Protein 2ICI (pdb70)

Organism: Streptococcus pyogenes serotype M12 (strain MGAS9429) (NCBI:txid370551)

Foldseek 3Di:
DVVQVLLVLVCVLQDDDWQKDFFFAFDDAADFFWTWDPFGQDDPGAAIEIEGPGSVVSNVRHPATWIFTWDWDADDPHDPRYIYTAARIDGRPPWFADKDAAAEWEDEQRHTDDDDPPDPLRQIDRTQKGFPRSSVSSVSNVCCAAQVAQHDHDDCPQAQPDPSRGQFQWWWKWKQFLVRDIDIDINPSQPSDNVVSNVCNVNDIGGRVGIHMYIYTYGDDD

Radius of gyration: 17.73 Å; Cα contacts (8 Å, |Δi|>4): 480; chains: 1; bounding box: 34×47×43 Å

Structure (mmCIF, N/CA/C/O backbone):
data_2ICI
#
_entry.id   2ICI
#
_cell.length_a   30.864
_cell.length_b   80.441
_cell.length_c   43.054
_cell.angle_alpha   90.000
_cell.angle_beta   99.510
_cell.angle_gamma   90.000
#
_symmetry.space_group_name_H-M   'P 1 21 1'
#
loop_
_entity.id
_entity.type
_entity.pdbx_description
1 polymer 'Exotoxin I'
2 non-polymer 'MAGNESIUM ION'
3 water water
#
loop_
_atom_site.group_PDB
_atom_site.id
_atom_site.type_symbol
_atom_site.label_atom_id
_atom_site.label_alt_id
_atom_site.label_comp_id
_atom_site.label_asym_id
_atom_site.label_entity_id
_atom_site.label_seq_id
_atom_site.pdbx_PDB_ins_code
_atom_site.Cartn_x
_atom_site.Cartn_y
_atom_site.Cartn_z
_atom_site.occupancy
_atom_site.B_iso_or_equiv
_atom_site.auth_seq_id
_atom_site.auth_comp_id
_atom_site.auth_asym_id
_atom_site.auth_atom_id
_atom_site.pdbx_PDB_model_num
ATOM 1 N N . TYR A 1 1 ? 9.685 29.525 12.340 1.00 22.30 1 TYR A N 1
ATOM 2 C CA . TYR A 1 1 ? 9.775 30.222 13.667 1.00 22.57 1 TYR A CA 1
ATOM 3 C C . TYR A 1 1 ? 9.920 29.284 14.863 1.00 22.81 1 TYR A C 1
ATOM 4 O O . TYR A 1 1 ? 10.549 29.661 15.853 1.00 22.45 1 TYR A O 1
ATOM 13 N N . GLU A 1 2 ? 9.330 28.091 14.797 1.00 23.09 2 GLU A N 1
ATOM 14 C CA . GLU A 1 2 ? 9.458 27.151 15.917 1.00 24.24 2 GLU A CA 1
ATOM 15 C C . GLU A 1 2 ? 10.876 26.621 16.048 1.00 24.79 2 GLU A C 1
ATOM 16 O O . GLU A 1 2 ? 11.356 26.362 17.154 1.00 24.72 2 GLU A O 1
ATOM 30 N N . SER A 1 4 ? 13.738 28.210 15.142 1.00 26.48 4 SER A N 1
ATOM 31 C CA . SER A 1 4 ? 14.733 29.240 15.449 1.00 26.87 4 SER A CA 1
ATOM 32 C C . SER A 1 4 ? 14.305 30.255 16.515 1.00 26.82 4 SER A C 1
ATOM 33 O O . SER A 1 4 ? 15.101 31.106 16.920 1.00 27.04 4 SER A O 1
ATOM 36 N N . SER A 1 5 ? 13.053 30.169 16.958 1.00 26.33 5 SER A N 1
ATOM 37 C CA . SER A 1 5 ? 12.528 31.042 18.019 1.00 25.92 5 SER A CA 1
ATOM 38 C C . SER A 1 5 ? 11.489 30.303 18.864 1.00 25.02 5 SER A C 1
ATOM 39 O O . SER A 1 5 ? 10.368 30.787 19.065 1.00 24.80 5 SER A O 1
ATOM 42 N N . VAL A 1 6 ? 11.876 29.131 19.360 1.00 23.78 6 VAL A N 1
ATOM 43 C CA . VAL A 1 6 ? 10.954 28.218 20.023 1.00 22.91 6 VAL A CA 1
ATOM 44 C C . VAL A 1 6 ? 10.422 28.796 21.332 1.00 21.97 6 VAL A C 1
ATOM 45 O O . VAL A 1 6 ? 9.292 28.500 21.722 1.00 21.55 6 VAL A O 1
ATOM 49 N N . GLY A 1 7 ? 11.228 29.643 21.974 1.00 20.93 7 GLY A N 1
ATOM 50 C CA . GLY A 1 7 ? 10.859 30.227 23.265 1.00 19.42 7 GLY A CA 1
ATOM 51 C C . GLY A 1 7 ? 9.594 31.060 23.193 1.00 19.08 7 GLY A C 1
ATOM 52 O O . GLY A 1 7 ? 8.725 30.986 24.066 1.00 18.59 7 GLY A O 1
ATOM 53 N N . VAL A 1 8 ? 9.489 31.881 22.151 1.00 18.46 8 VAL A N 1
ATOM 54 C CA . VAL A 1 8 ? 8.280 32.660 21.923 1.00 18.39 8 VAL A CA 1
ATOM 55 C C . VAL A 1 8 ? 7.045 31.763 21.795 1.00 18.10 8 VAL A C 1
ATOM 56 O O . VAL A 1 8 ? 6.012 32.018 22.425 1.00 18.57 8 VAL A O 1
ATOM 60 N N . ILE A 1 9 ? 7.160 30.701 21.000 1.00 17.92 9 ILE A N 1
ATOM 61 C CA . ILE A 1 9 ? 6.041 29.794 20.756 1.00 18.06 9 ILE A CA 1
ATOM 62 C C . ILE A 1 9 ? 5.678 28.995 22.010 1.00 17.44 9 ILE A C 1
ATOM 63 O O . ILE A 1 9 ? 4.501 28.811 22.300 1.00 17.25 9 ILE A O 1
ATOM 68 N N . ASN A 1 10 ? 6.696 28.543 22.742 1.00 17.15 10 ASN A N 1
ATOM 69 C CA . ASN A 1 10 ? 6.487 27.825 23.999 1.00 17.15 10 ASN A CA 1
ATOM 70 C C . ASN A 1 10 ? 5.847 28.701 25.070 1.00 16.50 10 ASN A C 1
ATOM 71 O O . ASN A 1 10 ? 4.931 28.252 25.765 1.00 16.12 10 ASN A O 1
ATOM 76 N N . LEU A 1 11 ? 6.317 29.940 25.186 1.00 15.84 11 LEU A N 1
ATOM 77 C CA . LEU A 1 11 ? 5.727 30.868 26.154 1.00 15.18 11 LEU A CA 1
ATOM 78 C C . LEU A 1 11 ? 4.276 31.180 25.770 1.00 15.66 11 LEU A C 1
ATOM 79 O O . LEU A 1 11 ? 3.373 31.153 26.618 1.00 15.53 11 LEU A O 1
ATOM 84 N N . ARG A 1 12 ? 4.060 31.473 24.486 1.00 15.45 12 ARG A N 1
ATOM 85 C CA . ARG A 1 12 ? 2.710 31.662 23.959 1.00 16.21 12 ARG A CA 1
ATOM 86 C C . ARG A 1 12 ? 1.786 30.492 24.301 1.00 16.51 12 ARG A C 1
ATOM 87 O O . ARG A 1 12 ? 0.663 30.674 24.789 1.00 16.38 12 ARG A O 1
ATOM 95 N N . ASN A 1 13 ? 2.266 29.280 24.063 1.00 16.78 13 ASN A N 1
ATOM 96 C CA . ASN A 1 13 ? 1.441 28.112 24.303 1.00 17.59 13 ASN A CA 1
ATOM 97 C C . ASN A 1 13 ? 1.208 27.819 25.787 1.00 17.77 13 ASN A C 1
ATOM 98 O O . ASN A 1 13 ? 0.208 27.220 26.134 1.00 18.34 13 ASN A O 1
ATOM 111 N N . TYR A 1 15 ? 0.478 29.910 28.194 1.00 17.01 15 TYR A N 1
ATOM 112 C CA . TYR A 1 15 ? -0.535 30.719 28.866 1.00 16.57 15 TYR A CA 1
ATOM 113 C C . TYR A 1 15 ? -1.755 31.073 28.025 1.00 17.04 15 TYR A C 1
ATOM 114 O O . TYR A 1 15 ? -2.715 31.634 28.553 1.00 17.12 15 TYR A O 1
ATOM 123 N N . SER A 1 16 ? -1.736 30.735 26.738 1.00 17.64 16 SER A N 1
ATOM 124 C CA . SER A 1 16 ? -2.837 31.148 25.856 1.00 18.62 16 SER A CA 1
ATOM 125 C C . SER A 1 16 ? -4.127 30.351 26.005 1.00 19.86 16 SER A C 1
ATOM 126 O O . SER A 1 16 ? -5.210 30.858 25.717 1.00 20.17 16 SER A O 1
ATOM 129 N N . THR A 1 17 ? -4.018 29.097 26.428 1.00 20.59 17 THR A N 1
ATOM 130 C CA . THR A 1 17 ? -5.202 28.287 26.691 1.00 21.71 17 THR A CA 1
ATOM 131 C C . THR A 1 17 ? -5.271 28.006 28.186 1.00 22.04 17 THR A C 1
ATOM 132 O O . THR A 1 17 ? -4.237 27.979 28.868 1.00 22.98 17 THR A O 1
ATOM 136 N N . TYR A 1 18 ? -6.473 27.780 28.693 1.00 21.45 18 TYR A N 1
ATOM 137 C CA . TYR A 1 18 ? -6.622 27.577 30.131 1.00 20.72 18 TYR A CA 1
ATOM 138 C C . TYR A 1 18 ? -6.933 26.113 30.458 1.00 20.92 18 TYR A C 1
ATOM 139 O O . TYR A 1 18 ? -8.088 25.683 30.404 1.00 21.42 18 TYR A O 1
ATOM 148 N N . ASP A 1 19 ? -5.896 25.352 30.790 1.00 21.37 19 ASP A N 1
ATOM 149 C CA . ASP A 1 19 ? -6.071 23.934 31.145 1.00 21.80 19 ASP A CA 1
ATOM 150 C C . ASP A 1 19 ? -5.035 23.519 32.193 1.00 20.90 19 ASP A C 1
ATOM 151 O O . ASP A 1 19 ? -4.195 22.639 31.957 1.00 21.02 19 ASP A O 1
ATOM 156 N N . PRO A 1 20 ? -5.096 24.159 33.371 1.00 19.69 20 PRO A N 1
ATOM 157 C CA . PRO A 1 20 ? -4.137 23.816 34.406 1.00 19.00 20 PRO A CA 1
ATOM 158 C C . PRO A 1 20 ? -4.389 22.412 34.931 1.00 17.85 20 PRO A C 1
ATOM 159 O O . PRO A 1 20 ? -5.516 21.919 34.875 1.00 17.22 20 PRO A O 1
ATOM 163 N N . THR A 1 21 ? -3.340 21.781 35.452 1.00 16.84 21 THR A N 1
ATOM 164 C CA . THR A 1 21 ? -3.495 20.520 36.139 1.00 16.55 21 THR A CA 1
ATOM 165 C C . THR A 1 21 ? -3.873 20.809 37.581 1.00 17.06 21 THR A C 1
ATOM 166 O O . THR A 1 21 ? -3.135 21.488 38.304 1.00 16.27 21 THR A O 1
ATOM 170 N N . GLU A 1 22 ? -5.043 20.318 37.970 1.00 17.75 22 GLU A N 1
ATOM 171 C CA . GLU A 1 22 ? -5.610 20.595 39.281 1.00 19.59 22 GLU A CA 1
ATOM 172 C C . GLU A 1 22 ? -6.039 19.321 39.980 1.00 20.09 22 GLU A C 1
ATOM 173 O O . GLU A 1 22 ? -6.681 18.458 39.365 1.00 21.08 22 GLU A O 1
ATOM 179 N N . VAL A 1 23 ? -5.692 19.210 41.262 1.00 19.79 23 VAL A N 1
ATOM 180 C CA . VAL A 1 23 ? -6.203 18.128 42.109 1.00 19.87 23 VAL A CA 1
ATOM 181 C C . VAL A 1 23 ? -6.714 18.743 43.421 1.00 18.17 23 VAL A C 1
ATOM 182 O O . VAL A 1 23 ? -6.161 19.726 43.895 1.00 16.32 23 VAL A O 1
ATOM 186 N N . LYS A 1 24 ? -7.763 18.170 43.999 1.00 17.09 24 LYS A N 1
ATOM 187 C CA . LYS A 1 24 ? -8.333 18.690 45.238 1.00 17.22 24 LYS A CA 1
ATOM 188 C C . LYS A 1 24 ? -8.244 17.676 46.377 1.00 16.54 24 LYS A C 1
ATOM 189 O O . LYS A 1 24 ? -8.795 16.579 46.272 1.00 16.91 24 LYS A O 1
ATOM 195 N N . GLY A 1 25 ? -7.551 18.051 47.455 1.00 14.62 25 GLY A N 1
ATOM 196 C CA . GLY A 1 25 ? -7.523 17.261 48.681 1.00 14.85 25 GLY A CA 1
ATOM 197 C C . GLY A 1 25 ? -6.835 15.906 48.606 1.00 14.53 25 GLY A C 1
ATOM 198 O O . GLY A 1 25 ? -7.302 14.946 49.219 1.00 15.31 25 GLY A O 1
ATOM 199 N N . LYS A 1 26 ? -5.711 15.832 47.893 1.00 13.51 26 LYS A N 1
ATOM 200 C CA . LYS A 1 26 ? -5.016 14.571 47.670 1.00 13.59 26 LYS A CA 1
ATOM 201 C C . LYS A 1 26 ? -3.761 14.469 48.527 1.00 12.59 26 LYS A C 1
ATOM 202 O O . LYS A 1 26 ? -3.183 15.488 48.912 1.00 11.91 26 LYS A O 1
ATOM 208 N N . ILE A 1 27 ? -3.356 13.237 48.832 1.00 11.73 27 ILE A N 1
ATOM 209 C CA . ILE A 1 27 ? -2.115 12.988 49.588 1.00 11.73 27 ILE A CA 1
ATOM 210 C C . ILE A 1 27 ? -1.105 12.299 48.678 1.00 11.87 27 ILE A C 1
ATOM 211 O O . ILE A 1 27 ? -1.464 11.415 47.892 1.00 12.08 27 ILE A O 1
ATOM 216 N N . ASN A 1 28 ? 0.160 12.703 48.776 1.00 11.88 28 ASN A N 1
ATOM 217 C CA . ASN A 1 28 ? 1.196 12.072 47.968 1.00 12.59 28 ASN A CA 1
ATOM 218 C C . ASN A 1 28 ? 1.377 10.600 48.334 1.00 13.29 28 ASN A C 1
ATOM 219 O O . ASN A 1 28 ? 1.109 10.188 49.460 1.00 12.99 28 ASN A O 1
ATOM 224 N N . GLU A 1 29 ? 1.834 9.840 47.349 1.00 14.38 29 GLU A N 1
ATOM 225 C CA . GLU A 1 29 ? 2.014 8.399 47.469 1.00 15.74 29 GLU A CA 1
ATOM 226 C C . GLU A 1 29 ? 3.424 8.111 47.946 1.00 16.15 29 GLU A C 1
ATOM 227 O O . GLU A 1 29 ? 4.396 8.536 47.299 1.00 16.36 29 GLU A O 1
ATOM 233 N N . GLY A 1 30 ? 3.533 7.410 49.077 1.00 15.93 30 GLY A N 1
ATOM 234 C CA . GLY A 1 30 ? 4.821 6.974 49.609 1.00 16.37 30 GLY A CA 1
ATOM 235 C C . GLY A 1 30 ? 5.642 8.140 50.127 1.00 16.45 30 GLY A C 1
ATOM 236 O O . GLY A 1 30 ? 5.149 9.253 50.264 1.00 16.17 30 GLY A O 1
ATOM 237 N N . PRO A 1 31 ? 6.924 7.891 50.423 1.00 16.70 31 PRO A N 1
ATOM 238 C CA . PRO A 1 31 ? 7.714 8.991 50.959 1.00 16.54 31 PRO A CA 1
ATOM 239 C C . PRO A 1 31 ? 8.095 10.023 49.882 1.00 16.36 31 PRO A C 1
ATOM 240 O O . PRO A 1 31 ? 8.057 9.735 48.682 1.00 15.61 31 PRO A O 1
ATOM 244 N N . PRO A 1 32 ? 8.465 11.238 50.307 1.00 16.28 32 PRO A N 1
ATOM 245 C CA . PRO A 1 32 ? 8.982 12.161 49.304 1.00 16.23 32 PRO A CA 1
ATOM 246 C C . PRO A 1 32 ? 10.318 11.679 48.734 1.00 16.01 32 PRO A C 1
ATOM 247 O O . PRO A 1 32 ? 11.049 10.930 49.415 1.00 15.73 32 PRO A O 1
ATOM 251 N N . PHE A 1 33 ? 10.604 12.077 47.496 1.00 15.65 33 PHE A N 1
ATOM 252 C CA . PHE A 1 33 ? 11.863 11.768 46.812 1.00 16.07 33 PHE A CA 1
ATOM 253 C C . PHE A 1 33 ? 12.666 13.062 46.781 1.00 15.92 33 PHE A C 1
ATOM 254 O O . PHE A 1 33 ? 12.532 13.851 45.840 1.00 15.31 33 PHE A O 1
ATOM 262 N N . SER A 1 34 ? 13.494 13.285 47.805 1.00 15.06 34 SER A N 1
ATOM 263 C CA . SER A 1 34 ? 14.212 14.559 47.968 1.00 15.43 34 SER A CA 1
ATOM 264 C C . SER A 1 34 ? 13.231 15.747 47.973 1.00 14.82 34 SER A C 1
ATOM 265 O O . SER A 1 34 ? 12.432 15.864 48.887 1.00 15.00 34 SER A O 1
ATOM 268 N N . GLY A 1 35 ? 13.273 16.586 46.944 1.00 14.84 35 GLY A N 1
ATOM 269 C CA . GLY A 1 35 ? 12.387 17.746 46.858 1.00 14.62 35 GLY A CA 1
ATOM 270 C C . GLY A 1 35 ? 11.074 17.478 46.146 1.00 14.87 35 GLY A C 1
ATOM 271 O O . GLY A 1 35 ? 10.283 18.396 45.933 1.00 15.13 35 GLY A O 1
ATOM 272 N N . SER A 1 36 ? 10.826 16.223 45.787 1.00 14.07 36 SER A N 1
ATOM 273 C CA . SER A 1 36 ? 9.666 15.897 44.946 1.00 14.10 36 SER A CA 1
ATOM 274 C C . SER A 1 36 ? 8.635 14.989 45.624 1.00 13.76 36 SER A C 1
ATOM 275 O O . SER A 1 36 ? 8.976 14.114 46.424 1.00 13.39 36 SER A O 1
ATOM 278 N N . LEU A 1 37 ? 7.367 15.184 45.255 1.00 13.31 37 LEU A N 1
ATOM 279 C CA . LEU A 1 37 ? 6.253 14.397 45.769 1.00 13.55 37 LEU A CA 1
ATOM 280 C C . LEU A 1 37 ? 5.506 13.820 44.580 1.00 14.03 37 LEU A C 1
ATOM 281 O O . LEU A 1 37 ? 5.358 14.521 43.585 1.00 14.42 37 LEU A O 1
ATOM 286 N N . PHE A 1 38 ? 5.049 12.573 44.679 1.00 13.95 38 PHE A N 1
ATOM 287 C CA . PHE A 1 38 ? 4.279 11.931 43.593 1.00 15.10 38 PHE A CA 1
ATOM 288 C C . PHE A 1 38 ? 2.795 11.813 43.901 1.00 14.74 38 PHE A C 1
ATOM 289 O O . PHE A 1 38 ? 2.427 11.417 45.011 1.00 14.78 38 PHE A O 1
ATOM 297 N N . TYR A 1 39 ? 1.960 12.096 42.899 1.00 15.17 39 TYR A N 1
ATOM 298 C CA . TYR A 1 39 ? 0.510 11.954 43.021 1.00 15.91 39 TYR A CA 1
ATOM 299 C C . TYR A 1 39 ? 0.017 11.070 41.892 1.00 17.00 39 TYR A C 1
ATOM 300 O O . TYR A 1 39 ? 0.202 11.393 40.720 1.00 17.40 39 TYR A O 1
ATOM 309 N N . LYS A 1 40 ? -0.596 9.954 42.267 1.00 18.34 40 LYS A N 1
ATOM 310 C CA . LYS A 1 40 ? -1.009 8.944 41.307 1.00 19.37 40 LYS A CA 1
ATOM 311 C C . LYS A 1 40 ? -2.419 9.185 40.789 1.00 19.71 40 LYS A C 1
ATOM 312 O O . LYS A 1 40 ? -3.229 9.824 41.452 1.00 19.83 40 LYS A O 1
ATOM 318 N N . ASN A 1 41 ? -2.677 8.668 39.591 1.00 20.14 41 ASN A N 1
ATOM 319 C CA . ASN A 1 41 ? -4.041 8.545 39.046 1.00 20.69 41 ASN A CA 1
ATOM 320 C C . ASN A 1 41 ? -4.791 9.871 38.819 1.00 21.95 41 ASN A C 1
ATOM 321 O O . ASN A 1 41 ? -5.984 9.983 39.117 1.00 22.51 41 ASN A O 1
ATOM 326 N N . ILE A 1 42 ? -4.084 10.861 38.272 1.00 23.01 42 ILE A N 1
ATOM 327 C CA . ILE A 1 42 ? -4.689 12.154 37.926 1.00 24.13 42 ILE A CA 1
ATOM 328 C C . ILE A 1 42 ? -5.228 12.096 36.488 1.00 24.54 42 ILE A C 1
ATOM 329 O O . ILE A 1 42 ? -4.481 11.791 35.564 1.00 24.45 42 ILE A O 1
ATOM 334 N N . PRO A 1 43 ? -6.540 12.356 36.301 1.00 25.15 43 PRO A N 1
ATOM 335 C CA . PRO A 1 43 ? -7.161 12.350 34.962 1.00 25.82 43 PRO A CA 1
ATOM 336 C C . PRO A 1 43 ? -6.474 13.324 34.008 1.00 26.61 43 PRO A C 1
ATOM 337 O O . PRO A 1 43 ? -6.265 14.488 34.363 1.00 26.31 43 PRO A O 1
ATOM 341 N N . TYR A 1 44 ? -6.120 12.846 32.814 1.00 27.55 44 TYR A N 1
ATOM 342 C CA . TYR A 1 44 ? -5.251 13.600 31.910 1.00 28.64 44 TYR A CA 1
ATOM 343 C C . TYR A 1 44 ? -5.160 12.978 30.523 1.00 29.46 44 TYR A C 1
ATOM 344 O O . TYR A 1 44 ? -5.055 11.753 30.383 1.00 29.54 44 TYR A O 1
ATOM 353 N N . GLY A 1 45 ? -5.171 13.834 29.503 1.00 29.81 45 GLY A N 1
ATOM 354 C CA . GLY A 1 45 ? -5.021 13.394 28.121 1.00 30.49 45 GLY A CA 1
ATOM 355 C C . GLY A 1 45 ? -5.958 12.250 27.798 1.00 30.66 45 GLY A C 1
ATOM 356 O O . GLY A 1 45 ? -7.174 12.366 27.983 1.00 30.92 45 GLY A O 1
ATOM 357 N N . ASN A 1 46 ? -5.381 11.138 27.348 1.00 30.91 46 ASN A N 1
ATOM 358 C CA . ASN A 1 46 ? -6.144 9.962 26.926 1.00 30.77 46 ASN A CA 1
ATOM 359 C C . ASN A 1 46 ? -6.484 8.967 28.028 1.00 30.40 46 ASN A C 1
ATOM 360 O O . ASN A 1 46 ? -7.283 8.047 27.803 1.00 30.56 46 ASN A O 1
ATOM 365 N N . SER A 1 47 ? -5.868 9.146 29.201 1.00 29.39 47 SER A N 1
ATOM 366 C CA . SER A 1 47 ? -6.138 8.308 30.372 1.00 28.26 47 SER A CA 1
ATOM 367 C C . SER A 1 47 ? -5.870 9.059 31.689 1.00 27.83 47 SER A C 1
ATOM 368 O O . SER A 1 47 ? -6.676 9.891 32.130 1.00 27.13 47 SER A O 1
ATOM 371 N N . SER A 1 48 ? -4.734 8.760 32.307 1.00 26.93 48 SER A N 1
ATOM 372 C CA . SER A 1 48 ? -4.355 9.380 33.570 1.00 26.30 48 SER A CA 1
ATOM 373 C C . SER A 1 48 ? -2.852 9.555 33.596 1.00 25.27 48 SER A C 1
ATOM 374 O O . SER A 1 48 ? -2.134 9.008 32.747 1.00 25.09 48 SER A O 1
ATOM 377 N N . ILE A 1 49 ? -2.374 10.308 34.582 1.00 24.20 49 ILE A N 1
ATOM 378 C CA . ILE A 1 49 ? -0.952 10.466 34.783 1.00 23.03 49 ILE A CA 1
ATOM 379 C C . ILE A 1 49 ? -0.594 10.337 36.249 1.00 21.63 49 ILE A C 1
ATOM 380 O O . ILE A 1 49 ? -1.413 10.573 37.137 1.00 20.95 49 ILE A O 1
ATOM 385 N N . GLU A 1 50 ? 0.641 9.927 3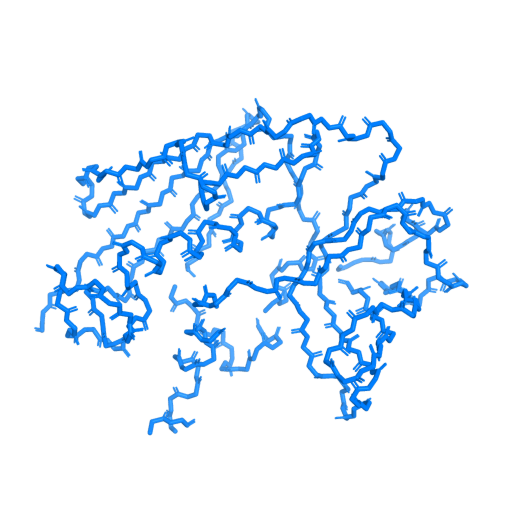6.473 1.00 20.39 50 GLU A N 1
ATOM 386 C CA . GLU A 1 50 ? 1.305 10.168 37.740 1.00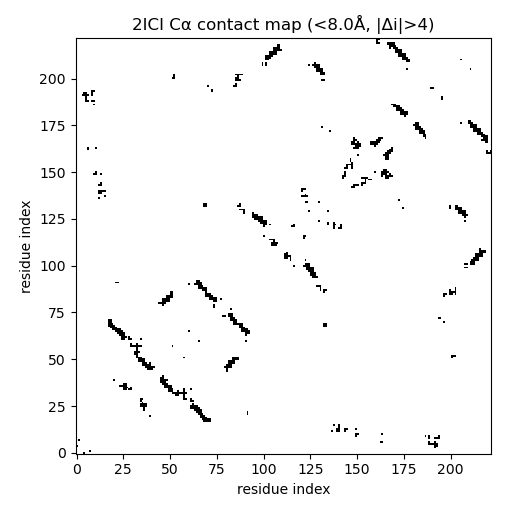 18.97 50 GLU A CA 1
ATOM 387 C C . GLU A 1 50 ? 1.975 11.521 37.612 1.00 17.93 50 GLU A C 1
ATOM 388 O O . GLU A 1 50 ? 2.723 11.753 36.655 1.00 17.89 50 GLU A O 1
ATOM 394 N N . LEU A 1 51 ? 1.717 12.405 38.578 1.00 16.90 51 LEU A N 1
ATOM 395 C CA . LEU A 1 51 ? 2.313 13.741 38.591 1.00 16.70 51 LEU A CA 1
ATOM 396 C C . LEU A 1 51 ? 3.446 13.804 39.611 1.00 15.89 51 LEU A C 1
ATOM 397 O O . LEU A 1 51 ? 3.240 13.499 40.780 1.00 15.65 51 LEU A O 1
ATOM 402 N N . LYS A 1 52 ? 4.643 14.178 39.158 1.00 15.54 52 LYS A N 1
ATOM 403 C CA . LYS A 1 52 ? 5.771 14.413 40.057 1.00 16.27 52 LYS A CA 1
ATOM 404 C C . LYS A 1 52 ? 5.935 15.910 40.293 1.00 15.64 52 LYS A C 1
ATOM 405 O O . LYS A 1 52 ? 6.365 16.643 39.390 1.00 16.13 52 LYS A O 1
ATOM 411 N N . VAL A 1 53 ? 5.622 16.364 41.506 1.00 14.50 53 VAL A N 1
ATOM 412 C CA . VAL A 1 53 ? 5.693 17.793 41.822 1.00 14.25 53 VAL A CA 1
ATOM 413 C C . VAL A 1 53 ? 7.019 18.080 42.515 1.00 14.21 53 VAL A C 1
ATOM 414 O O . VAL A 1 53 ? 7.300 17.510 43.562 1.00 14.56 53 VAL A O 1
ATOM 418 N N . GLU A 1 54 ? 7.834 18.936 41.913 1.00 14.43 54 GLU A N 1
ATOM 419 C CA . GLU A 1 54 ? 9.146 19.240 42.456 1.00 15.32 54 GLU A CA 1
ATOM 420 C C . GLU A 1 54 ? 9.126 20.598 43.127 1.00 14.97 54 GLU A C 1
ATOM 421 O O . GLU A 1 54 ? 8.614 21.568 42.559 1.00 12.61 54 GLU A O 1
ATOM 435 N N . ASN A 1 56 ? 11.761 23.379 45.568 1.00 14.35 56 ASN A N 1
ATOM 436 C CA . ASN A 1 56 ? 13.172 23.777 45.553 1.00 14.23 56 ASN A CA 1
ATOM 437 C C . ASN A 1 56 ? 13.948 23.318 46.783 1.00 14.66 56 ASN A C 1
ATOM 438 O O . ASN A 1 56 ? 15.135 23.598 46.911 1.00 15.87 56 ASN A O 1
ATOM 443 N N . SER A 1 57 ? 13.284 22.612 47.685 1.00 14.40 57 SER A N 1
ATOM 444 C CA . SER A 1 57 ? 13.973 22.131 48.881 1.00 14.00 57 SER A CA 1
ATOM 445 C C . SER A 1 57 ? 13.387 20.843 49.450 1.00 13.57 57 SER A C 1
ATOM 446 O O . SER A 1 57 ? 12.192 20.559 49.327 1.00 12.89 57 SER A O 1
ATOM 449 N N . VAL A 1 58 ? 14.258 20.051 50.063 1.00 13.27 58 VAL A N 1
ATOM 450 C CA . VAL A 1 58 ? 13.861 18.867 50.796 1.00 13.53 58 VAL A CA 1
ATOM 451 C C . VAL A 1 58 ? 12.918 19.258 51.935 1.00 13.22 58 VAL A C 1
ATOM 452 O O . VAL A 1 58 ? 11.940 18.554 52.207 1.00 12.03 58 VAL A O 1
ATOM 456 N N . GLU A 1 59 ? 13.192 20.385 52.586 1.00 13.26 59 GLU A N 1
ATOM 457 C CA . GLU A 1 59 ? 12.337 20.852 53.677 1.00 14.60 59 GLU A CA 1
ATOM 458 C C . GLU A 1 59 ? 10.877 20.977 53.239 1.00 13.70 59 GLU A C 1
ATOM 459 O O . GLU A 1 59 ? 9.969 20.527 53.951 1.00 13.16 59 GLU A O 1
ATOM 465 N N . LYS A 1 60 ? 10.661 21.579 52.070 1.00 13.43 60 LYS A N 1
ATOM 466 C CA . LYS A 1 60 ? 9.286 21.744 51.538 1.00 13.05 60 LYS A CA 1
ATOM 467 C C . LYS A 1 60 ? 8.579 20.424 51.232 1.00 12.90 60 LYS A C 1
ATOM 468 O O . LYS A 1 60 ? 7.425 20.216 51.645 1.00 11.99 60 LYS A O 1
ATOM 474 N N . ALA A 1 61 ? 9.254 19.533 50.509 1.00 12.79 61 ALA A N 1
ATOM 475 C CA . ALA A 1 61 ? 8.673 18.230 50.214 1.00 12.90 61 ALA A CA 1
ATOM 476 C C . ALA A 1 61 ? 8.323 17.484 51.506 1.00 12.83 61 ALA A C 1
ATOM 477 O O . ALA A 1 61 ? 7.246 16.896 51.630 1.00 13.22 61 ALA A O 1
ATOM 479 N N . ASN A 1 62 ? 9.224 17.522 52.478 1.00 12.62 62 ASN A N 1
ATOM 480 C CA . ASN A 1 62 ? 8.955 16.881 53.755 1.00 11.58 62 ASN A CA 1
ATOM 481 C C . ASN A 1 62 ? 7.756 17.478 54.481 1.00 12.32 62 ASN A C 1
ATOM 482 O O . ASN A 1 62 ? 7.005 16.748 55.124 1.00 12.18 62 ASN A O 1
ATOM 487 N N . PHE A 1 63 ? 7.597 18.800 54.374 1.00 11.66 63 PHE A N 1
ATOM 488 C CA . PHE A 1 63 ? 6.517 19.484 55.051 1.00 11.77 63 PHE A CA 1
ATOM 489 C C . PHE A 1 63 ? 5.159 19.007 54.553 1.00 11.86 63 PHE A C 1
ATOM 490 O O . PHE A 1 63 ? 4.256 18.763 55.354 1.00 12.07 63 PHE A O 1
ATOM 498 N N . PHE A 1 64 ? 5.019 18.874 53.239 1.00 11.51 64 PHE A N 1
ATOM 499 C CA . PHE A 1 64 ? 3.715 18.498 52.679 1.00 11.25 64 PHE A CA 1
ATOM 500 C C . PHE A 1 64 ? 3.483 17.003 52.651 1.00 12.00 64 PHE A C 1
ATOM 501 O O . PHE A 1 64 ? 2.353 16.551 52.468 1.00 11.73 64 PHE A O 1
ATOM 509 N N . SER A 1 65 ? 4.543 16.230 52.857 1.00 12.39 65 SER A N 1
ATOM 510 C CA . SER A 1 65 ? 4.442 14.778 52.778 1.00 13.53 65 SER A CA 1
ATOM 511 C C . SER A 1 65 ? 3.407 14.218 53.775 1.00 13.15 65 SER A C 1
ATOM 512 O O . SER A 1 65 ? 3.408 14.545 54.972 1.00 12.67 65 SER A O 1
ATOM 515 N N . GLY A 1 66 ? 2.496 13.410 53.251 1.00 12.96 66 GLY A N 1
ATOM 516 C CA . GLY A 1 66 ? 1.475 12.763 54.069 1.00 12.57 66 GLY A CA 1
ATOM 517 C C . GLY A 1 66 ? 0.288 13.639 54.448 1.00 12.74 66 GLY A C 1
ATOM 518 O O . GLY A 1 66 ? -0.602 13.200 55.190 1.00 13.63 66 GLY A O 1
ATOM 519 N N . LYS A 1 67 ? 0.287 14.882 53.970 1.00 12.05 67 LYS A N 1
ATOM 520 C CA . LYS A 1 67 ? -0.805 15.825 54.234 1.00 11.82 67 LYS A CA 1
ATOM 521 C C . LYS A 1 67 ? -1.667 16.002 52.996 1.00 11.60 67 LYS A C 1
ATOM 522 O O . LYS A 1 67 ? -1.181 15.891 51.871 1.00 10.95 67 LYS A O 1
ATOM 528 N N . ARG A 1 68 ? -2.949 16.271 53.216 1.00 10.94 68 ARG A N 1
ATOM 529 C CA . ARG A 1 68 ? -3.847 16.550 52.101 1.00 10.43 68 ARG A CA 1
ATOM 530 C C . ARG A 1 68 ? -3.487 17.901 51.508 1.00 10.02 68 ARG A C 1
ATOM 531 O O . ARG A 1 68 ? -3.350 18.894 52.243 1.00 9.88 68 ARG A O 1
ATOM 539 N N . VAL A 1 69 ? -3.348 17.933 50.180 1.00 9.60 69 VAL A N 1
ATOM 540 C CA . VAL A 1 69 ? -3.060 19.170 49.464 1.00 9.68 69 VAL A CA 1
ATOM 541 C C . VAL A 1 69 ? -3.979 19.398 48.274 1.00 9.59 69 VAL A C 1
ATOM 542 O O . VAL A 1 69 ? -4.559 18.453 47.737 1.00 10.69 69 VAL A O 1
ATOM 546 N N . ASP A 1 70 ? -4.125 20.669 47.906 1.00 10.10 70 ASP A N 1
ATOM 547 C CA . ASP A 1 70 ? -4.635 21.023 46.582 1.00 9.76 70 ASP A CA 1
ATOM 548 C C . ASP A 1 70 ? -3.450 21.337 45.692 1.00 9.90 70 ASP A C 1
ATOM 549 O O . ASP A 1 70 ? -2.458 21.912 46.149 1.00 9.77 70 ASP A O 1
ATOM 554 N N . ILE A 1 71 ? -3.564 20.953 44.423 1.00 9.85 71 ILE A N 1
ATOM 555 C CA . ILE A 1 71 ? -2.520 21.224 43.431 1.00 10.84 71 ILE A CA 1
ATOM 556 C C . ILE A 1 71 ? -3.117 22.081 42.329 1.00 10.84 71 ILE A C 1
ATOM 557 O O . ILE A 1 71 ? -4.227 21.829 41.885 1.00 10.54 71 ILE A O 1
ATOM 562 N N . PHE A 1 72 ? -2.391 23.120 41.943 1.00 9.73 72 PHE A N 1
ATOM 563 C CA . PHE A 1 72 ? -2.740 23.915 40.770 1.00 10.20 72 PHE A CA 1
ATOM 564 C C . PHE A 1 72 ? -1.428 24.213 40.087 1.00 11.28 72 PHE A C 1
ATOM 565 O O . PHE A 1 72 ? -0.624 24.974 40.611 1.00 10.67 72 PHE A O 1
ATOM 573 N N . THR A 1 73 ? -1.194 23.584 38.940 1.00 12.30 73 THR A N 1
ATOM 574 C CA . THR A 1 73 ? 0.145 23.593 38.365 1.00 14.00 73 THR A CA 1
ATOM 575 C C . THR A 1 73 ? 0.141 23.427 36.855 1.00 14.90 73 THR A C 1
ATOM 576 O O . THR A 1 73 ? -0.817 22.881 36.281 1.00 15.91 73 THR A O 1
ATOM 580 N N . LEU A 1 74 ? 1.212 23.904 36.232 1.00 14.92 74 LEU A N 1
ATOM 581 C CA . LEU A 1 74 ? 1.462 23.654 34.803 1.00 15.77 74 LEU A CA 1
ATOM 582 C C . LEU A 1 74 ? 2.476 22.524 34.677 1.00 16.51 74 LEU A C 1
ATOM 583 O O . LEU A 1 74 ? 3.583 22.595 35.212 1.00 15.79 74 LEU A O 1
ATOM 588 N N . GLU A 1 75 ? 2.093 21.472 33.964 1.00 17.20 75 GLU A N 1
ATOM 589 C CA . GLU A 1 75 ? 2.947 20.292 33.872 1.00 18.66 75 GLU A CA 1
ATOM 590 C C . GLU A 1 75 ? 3.844 20.327 32.628 1.00 19.97 75 GLU A C 1
ATOM 591 O O . GLU A 1 75 ? 3.632 21.135 31.719 1.00 19.54 75 GLU A O 1
ATOM 597 N N . TYR A 1 76 ? 4.855 19.468 32.606 1.00 20.81 76 TYR A N 1
ATOM 598 C CA . TYR A 1 76 ? 5.705 19.321 31.428 1.00 22.65 76 TYR A CA 1
ATOM 599 C C . TYR A 1 76 ? 6.167 17.870 31.272 1.00 24.85 76 TYR A C 1
ATOM 600 O O . TYR A 1 76 ? 6.021 17.070 32.194 1.00 24.12 76 TYR A O 1
ATOM 609 N N . SER A 1 77 ? 6.701 17.542 30.096 1.00 27.67 77 SER A N 1
ATOM 610 C CA . SER A 1 77 ? 7.127 16.176 29.774 1.00 31.21 77 SER A CA 1
ATOM 611 C C . SER A 1 77 ? 8.487 15.851 30.391 1.00 33.57 77 SER A C 1
ATOM 612 O O . SER A 1 77 ? 9.461 16.563 30.146 1.00 33.70 77 SER A O 1
ATOM 615 N N . PRO A 1 78 ? 8.546 14.794 31.223 1.00 36.09 78 PRO A N 1
ATOM 616 C CA . PRO A 1 78 ? 9.745 14.395 31.943 1.00 38.12 78 PRO A CA 1
ATOM 617 C C . PRO A 1 78 ? 10.306 13.036 31.557 1.00 40.20 78 PRO A C 1
ATOM 618 O O . PRO A 1 78 ? 9.594 12.235 30.950 1.00 40.60 78 PRO A O 1
ATOM 622 N N . PRO A 1 79 ? 11.605 12.793 31.804 1.00 41.77 79 PRO A N 1
ATOM 623 C CA . PRO A 1 79 ? 12.812 13.493 31.419 1.00 42.92 79 PRO A CA 1
ATOM 624 C C . PRO A 1 79 ? 13.340 12.472 30.410 1.00 43.86 79 PRO A C 1
ATOM 625 O O . PRO A 1 79 ? 14.501 12.050 30.446 1.00 44.31 79 PRO A O 1
ATOM 629 N N . SER A 1 80 ? 12.404 12.080 29.545 1.00 44.76 80 SER A N 1
ATOM 630 C CA . SER A 1 80 ? 12.382 10.874 28.724 1.00 45.49 80 SER A CA 1
ATOM 631 C C . SER A 1 80 ? 10.911 10.829 28.296 1.00 45.82 80 SER A C 1
ATOM 632 O O . SER A 1 80 ? 10.495 11.636 27.459 1.00 45.99 80 SER A O 1
ATOM 635 N N . ASN A 1 81 ? 10.141 9.890 28.851 1.00 46.00 81 ASN A N 1
ATOM 636 C CA . ASN A 1 81 ? 8.721 10.136 29.187 1.00 46.07 81 ASN A CA 1
ATOM 637 C C . ASN A 1 81 ? 8.213 9.352 30.431 1.00 45.58 81 ASN A C 1
ATOM 638 O O . ASN A 1 81 ? 8.940 9.332 31.425 1.00 45.7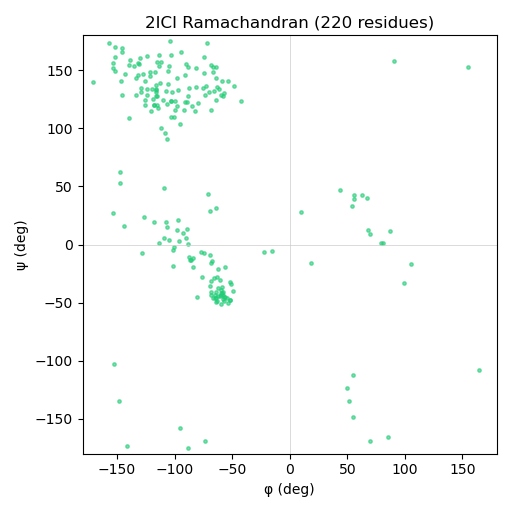7 81 ASN A O 1
ATOM 643 N N . SER A 1 82 ? 7.043 8.700 30.445 1.00 44.83 82 SER A N 1
ATOM 644 C CA . SER A 1 82 ? 6.158 8.398 29.323 1.00 43.81 82 SER A CA 1
ATOM 645 C C . SER A 1 82 ? 5.039 9.428 29.143 1.00 42.87 82 SER A C 1
ATOM 646 O O . SER A 1 82 ? 5.159 10.576 29.581 1.00 43.11 82 SER A O 1
ATOM 649 N N . ASN A 1 83 ? 3.957 9.016 28.483 1.00 41.37 83 ASN A N 1
ATOM 650 C CA . ASN A 1 83 ? 2.777 9.868 28.331 1.00 39.88 83 ASN A CA 1
ATOM 651 C C . ASN A 1 83 ? 1.831 9.798 29.535 1.00 38.09 83 ASN A C 1
ATOM 652 O O . ASN A 1 83 ? 0.918 10.613 29.655 1.00 37.98 83 ASN A O 1
ATOM 657 N N . ILE A 1 84 ? 2.064 8.832 30.427 1.00 35.75 84 ILE A N 1
ATOM 658 C CA . ILE A 1 84 ? 1.273 8.706 31.659 1.00 33.50 84 ILE A CA 1
ATOM 659 C C . ILE A 1 84 ? 2.057 9.136 32.914 1.00 31.34 84 ILE A C 1
ATOM 660 O O . ILE A 1 84 ? 1.669 8.833 34.046 1.00 30.77 84 ILE A O 1
ATOM 665 N N . LYS A 1 85 ? 3.163 9.836 32.691 1.00 28.72 85 LYS A N 1
ATOM 666 C CA . LYS A 1 85 ? 3.916 10.474 33.766 1.00 26.42 85 LYS A CA 1
ATOM 667 C C . LYS A 1 85 ? 4.261 11.895 33.361 1.00 24.71 85 LYS A C 1
ATOM 668 O O . LYS A 1 85 ? 4.808 12.121 32.284 1.00 24.25 85 LYS A O 1
ATOM 674 N N . LYS A 1 86 ? 3.947 12.854 34.227 1.00 22.66 86 LYS A N 1
ATOM 675 C CA . LYS A 1 86 ? 4.293 14.245 33.964 1.00 21.28 86 LYS A CA 1
ATOM 676 C C . LYS A 1 86 ? 4.954 14.856 35.180 1.00 19.71 86 LYS A C 1
ATOM 677 O O . LYS A 1 86 ? 4.773 14.360 36.289 1.00 18.41 86 LYS A O 1
ATOM 683 N N . ASN A 1 87 ? 5.733 15.905 34.941 1.00 18.41 87 ASN A N 1
ATOM 684 C CA . ASN A 1 87 ? 6.472 16.628 35.975 1.00 17.42 87 ASN A CA 1
ATOM 685 C C . ASN A 1 87 ? 5.875 18.024 36.124 1.00 16.30 87 ASN A C 1
ATOM 686 O O . ASN A 1 87 ? 5.264 18.542 35.211 1.00 15.80 87 ASN A O 1
ATOM 691 N N . SER A 1 88 ? 6.085 18.641 37.278 1.00 14.69 88 SER A N 1
ATOM 692 C CA . SER A 1 88 ? 5.675 20.024 37.468 1.00 13.56 88 SER A CA 1
ATOM 693 C C . SER A 1 88 ? 6.506 20.629 38.574 1.00 13.09 88 SER A C 1
ATOM 694 O O . SER A 1 88 ? 7.299 19.930 39.220 1.00 12.42 88 SER A O 1
ATOM 697 N N . TYR A 1 89 ? 6.342 21.929 38.779 1.00 12.38 89 TYR A N 1
ATOM 698 C CA . TYR A 1 89 ? 7.043 22.621 39.854 1.00 12.78 89 TYR A CA 1
ATOM 699 C C . TYR A 1 89 ? 6.040 23.309 40.753 1.00 12.18 89 TYR A C 1
ATOM 700 O O . TYR A 1 89 ? 5.187 24.038 40.263 1.00 12.54 89 TYR A O 1
ATOM 709 N N . GLY A 1 90 ? 6.143 23.075 42.058 1.00 12.14 90 GLY A N 1
ATOM 710 C CA . GLY A 1 90 ? 5.315 23.760 43.056 1.00 11.75 90 GLY A CA 1
ATOM 711 C C . GLY A 1 90 ? 3.818 23.622 42.774 1.00 11.57 90 GLY A C 1
ATOM 712 O O . GLY A 1 90 ? 3.370 22.627 42.184 1.00 13.66 90 GLY A O 1
ATOM 713 N N . GLY A 1 91 ? 3.047 24.637 43.148 1.00 10.00 91 GLY A N 1
ATOM 714 C CA . GLY A 1 91 ? 1.591 24.590 42.956 1.00 10.70 91 GLY A CA 1
ATOM 715 C C . GLY A 1 91 ? 0.802 23.945 44.082 1.00 10.37 91 GLY A C 1
ATOM 716 O O . GLY A 1 91 ? -0.396 23.664 43.928 1.00 9.82 91 GLY A O 1
ATOM 717 N N . ILE A 1 92 ? 1.459 23.713 45.224 1.00 9.99 92 ILE A N 1
ATOM 718 C CA . ILE A 1 92 ? 0.845 22.936 46.305 1.00 10.45 92 ILE A CA 1
ATOM 719 C C . ILE A 1 92 ? 0.445 23.796 47.494 1.00 10.08 92 ILE A C 1
ATOM 720 O O . ILE A 1 92 ? 1.239 24.603 47.982 1.00 9.69 92 ILE A O 1
ATOM 725 N N . THR A 1 93 ? -0.781 23.613 47.980 1.00 9.06 93 THR A N 1
ATOM 726 C CA . THR A 1 93 ? -1.209 24.264 49.227 1.00 10.19 93 THR A CA 1
ATOM 727 C C . THR A 1 93 ? -1.906 23.250 50.112 1.00 10.31 93 THR A C 1
ATOM 728 O O . THR A 1 93 ? -2.603 22.356 49.620 1.00 9.87 93 THR A O 1
ATOM 732 N N . LEU A 1 94 ? -1.700 23.354 51.422 1.00 10.90 94 LEU A N 1
ATOM 733 C CA . LEU A 1 94 ? -2.463 22.497 52.334 1.00 11.45 94 LEU A CA 1
ATOM 734 C C . LEU A 1 94 ? -3.966 22.627 52.085 1.00 11.42 94 LEU A C 1
ATOM 735 O O . LEU A 1 94 ? -4.457 23.732 51.885 1.00 11.96 94 LEU A O 1
ATOM 740 N N . SER A 1 95 ? -4.674 21.504 52.154 1.00 10.83 95 SER A N 1
ATOM 741 C CA . SER A 1 95 ? -6.144 21.461 51.988 1.00 11.70 95 SER A CA 1
ATOM 742 C C . SER A 1 95 ? -6.880 21.857 53.256 1.00 11.71 95 SER A C 1
ATOM 743 O O . SER A 1 95 ? -7.889 22.584 53.222 1.00 10.59 95 SER A O 1
ATOM 746 N N . ASP A 1 96 ? -6.417 21.317 54.376 1.00 11.67 96 ASP A N 1
ATOM 747 C CA . ASP A 1 96 ? -7.217 21.383 55.598 1.00 13.94 96 ASP A CA 1
ATOM 748 C C . ASP A 1 96 ? -7.389 22.836 56.032 1.00 14.41 96 ASP A C 1
ATOM 749 O O . ASP A 1 96 ? -6.420 23.586 56.195 1.00 16.38 96 ASP A O 1
ATOM 754 N N . GLY A 1 97 ? -8.651 23.229 56.179 1.00 15.53 97 GLY A N 1
ATOM 755 C CA . GLY A 1 97 ? -9.026 24.579 56.566 1.00 15.45 97 GLY A CA 1
ATOM 756 C C . GLY A 1 97 ? -8.746 25.680 55.545 1.00 16.08 97 GLY A C 1
ATOM 757 O O . GLY A 1 97 ? -8.831 26.864 55.884 1.00 16.61 97 GLY A O 1
ATOM 758 N N . ASN A 1 98 ? -8.435 25.312 54.301 1.00 15.59 98 ASN A N 1
ATOM 759 C CA . ASN A 1 98 ? -8.036 26.318 53.308 1.00 15.39 98 ASN A CA 1
ATOM 760 C C . ASN A 1 98 ? -9.125 26.721 52.311 1.00 15.88 98 ASN A C 1
ATOM 761 O O . ASN A 1 98 ? -8.910 27.596 51.484 1.00 14.69 98 ASN A O 1
ATOM 766 N N . ARG A 1 99 ? -10.287 26.077 52.369 1.00 16.57 99 ARG A N 1
ATOM 767 C CA . ARG A 1 99 ? -11.324 26.334 51.385 1.00 18.46 99 ARG A CA 1
ATOM 768 C C . ARG A 1 99 ? -12.115 27.586 51.733 1.00 19.27 99 ARG A C 1
ATOM 769 O O . ARG A 1 99 ? -12.488 27.784 52.897 1.00 20.01 99 ARG A O 1
ATOM 777 N N . ILE A 1 100 ? -12.348 28.414 50.710 1.00 19.97 100 ILE A N 1
ATOM 778 C CA . ILE A 1 100 ? -13.265 29.572 50.750 1.00 20.94 100 ILE A CA 1
ATOM 779 C C . ILE A 1 100 ? -14.068 29.641 49.439 1.00 21.29 100 ILE A C 1
ATOM 780 O O . ILE A 1 100 ? -13.650 29.083 48.424 1.00 20.76 100 ILE A O 1
ATOM 785 N N . ASP A 1 101 ? -15.223 30.317 49.450 1.00 22.97 101 ASP A N 1
ATOM 786 C CA . ASP A 1 101 ? -15.949 30.604 48.206 1.00 23.97 101 ASP A CA 1
ATOM 787 C C . ASP A 1 101 ? -15.110 31.575 47.385 1.00 24.31 101 ASP A C 1
ATOM 788 O O . ASP A 1 101 ? -14.375 32.377 47.961 1.00 24.75 101 ASP A O 1
ATOM 793 N N . LYS A 1 102 ? -15.202 31.490 46.059 1.00 24.27 102 LYS A N 1
ATOM 794 C CA . LYS A 1 102 ? -14.318 32.255 45.180 1.00 24.41 102 LYS A CA 1
ATOM 795 C C . LYS A 1 102 ? -14.102 33.701 45.656 1.00 23.10 102 LYS A C 1
ATOM 796 O O . LYS A 1 102 ? -15.065 34.446 45.878 1.00 24.09 102 LYS A O 1
ATOM 802 N N . LYS A 1 103 ? -12.829 34.051 45.860 1.00 20.68 103 LYS A N 1
ATOM 803 C CA . LYS A 1 103 ? -12.373 35.397 46.217 1.00 18.56 103 LYS A CA 1
ATOM 804 C C . LYS A 1 103 ? -11.690 36.026 45.005 1.00 16.29 103 LYS A C 1
ATOM 805 O O . LYS A 1 103 ? -10.735 35.461 44.490 1.00 15.47 103 LYS A O 1
ATOM 811 N N . ASN A 1 104 ? -12.186 37.170 44.527 1.00 13.73 104 ASN A N 1
ATOM 812 C CA . ASN A 1 104 ? -11.505 37.882 43.437 1.00 12.67 104 ASN A CA 1
ATOM 813 C C . ASN A 1 104 ? -10.264 38.591 43.960 1.00 11.47 104 ASN A C 1
ATOM 814 O O . ASN A 1 104 ? -10.324 39.244 44.989 1.00 12.85 104 ASN A O 1
ATOM 819 N N . ILE A 1 105 ? -9.156 38.475 43.241 1.00 10.37 105 ILE A N 1
ATOM 820 C CA . ILE A 1 105 ? -7.946 39.212 43.623 1.00 9.96 105 ILE A CA 1
ATOM 821 C C . ILE A 1 105 ? -8.012 40.603 42.973 1.00 10.26 105 ILE A C 1
ATOM 822 O O . ILE A 1 105 ? -8.311 40.706 41.778 1.00 10.47 105 ILE A O 1
ATOM 827 N N . PRO A 1 106 ? -7.704 41.673 43.723 1.00 9.71 106 PRO A N 1
ATOM 828 C CA . PRO A 1 106 ? -7.638 42.984 43.047 1.00 10.06 106 PRO A CA 1
ATOM 829 C C . PRO A 1 106 ? -6.591 42.983 41.953 1.00 9.84 106 PRO A C 1
ATOM 830 O O . PRO A 1 106 ? -5.464 42.556 42.195 1.00 10.32 106 PRO A O 1
ATOM 834 N N . VAL A 1 107 ? -6.983 43.402 40.748 1.00 9.92 107 VAL A N 1
ATOM 835 C CA . VAL A 1 107 ? -6.091 43.439 39.591 1.00 10.68 107 VAL A CA 1
ATOM 836 C C . VAL A 1 107 ? -6.151 44.818 38.934 1.00 11.17 107 VAL A C 1
ATOM 837 O O . VAL A 1 107 ? -7.235 45.349 38.703 1.00 11.78 107 VAL A O 1
ATOM 841 N N . ASN A 1 108 ? -4.982 45.398 38.668 1.00 10.92 108 ASN A N 1
ATOM 842 C CA . ASN A 1 108 ? -4.859 46.590 37.834 1.00 11.26 108 ASN A CA 1
ATOM 843 C C . ASN A 1 108 ? -4.049 46.230 36.603 1.00 10.59 108 ASN A C 1
ATOM 844 O O . ASN A 1 108 ? -2.991 45.630 36.739 1.00 10.75 108 ASN A O 1
ATOM 849 N N . ILE A 1 109 ? -4.517 46.627 35.416 1.00 9.80 109 ILE A N 1
ATOM 850 C CA . ILE A 1 109 ? -3.756 46.431 34.170 1.00 9.26 109 ILE A CA 1
ATOM 851 C C . ILE A 1 109 ? -3.413 47.791 33.589 1.00 9.03 109 ILE A C 1
ATOM 852 O O . ILE A 1 109 ? -4.304 48.630 33.415 1.00 8.83 109 ILE A O 1
ATOM 857 N N . PHE A 1 110 ? -2.129 48.003 33.296 1.00 8.63 110 PHE A N 1
ATOM 858 C CA . PHE A 1 110 ? -1.646 49.262 32.709 1.00 9.06 110 PHE A CA 1
ATOM 859 C C . PHE A 1 110 ? -0.950 49.022 31.378 1.00 9.12 110 PHE A C 1
ATOM 860 O O . PHE A 1 110 ? -0.275 48.011 31.213 1.00 9.61 110 PHE A O 1
ATOM 868 N N . ILE A 1 111 ? -1.098 49.963 30.445 1.00 9.33 111 ILE A N 1
ATOM 869 C CA . ILE A 1 111 ? -0.259 50.006 29.259 1.00 10.41 111 ILE A CA 1
ATOM 870 C C . ILE A 1 111 ? 0.438 51.357 29.289 1.00 11.04 111 ILE A C 1
ATOM 871 O O . ILE A 1 111 ? -0.213 52.399 29.239 1.00 11.11 111 ILE A O 1
ATOM 876 N N . ASP A 1 112 ? 1.766 51.325 29.431 1.00 11.24 112 ASP A N 1
ATOM 877 C CA . ASP A 1 112 ? 2.554 52.530 29.679 1.00 12.37 112 ASP A CA 1
ATOM 878 C C . ASP A 1 112 ? 1.921 53.453 30.708 1.00 11.33 112 ASP A C 1
ATOM 879 O O . ASP A 1 112 ? 1.822 54.678 30.518 1.00 11.16 112 ASP A O 1
ATOM 884 N N . GLY A 1 113 ? 1.498 52.837 31.809 1.00 10.66 113 GLY A N 1
ATOM 885 C CA . GLY A 1 113 ? 0.962 53.576 32.936 1.00 11.62 113 GLY A CA 1
ATOM 886 C C . GLY A 1 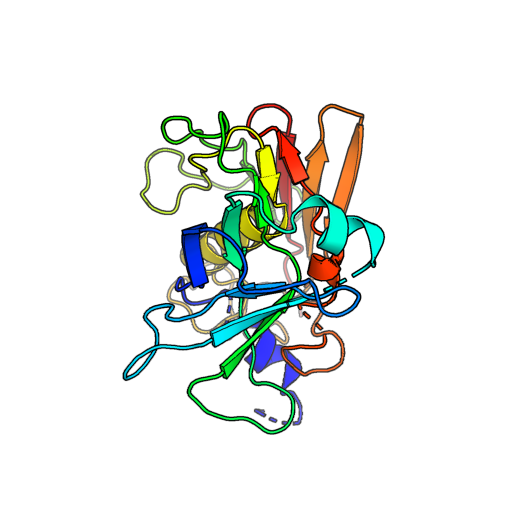113 ? -0.483 54.015 32.825 1.00 11.36 113 GLY A C 1
ATOM 887 O O . GLY A 1 113 ? -1.012 54.655 33.734 1.00 12.37 113 GLY A O 1
ATOM 888 N N . VAL A 1 114 ? -1.127 53.662 31.715 1.00 11.21 114 VAL A N 1
ATOM 889 C CA . VAL A 1 114 ? -2.520 54.033 31.476 1.00 10.88 114 VAL A CA 1
ATOM 890 C C . VAL A 1 114 ? -3.417 52.842 31.820 1.00 10.39 114 VAL A C 1
ATOM 891 O O . VAL A 1 114 ? -3.324 51.780 31.196 1.00 9.07 114 VAL A O 1
ATOM 895 N N . GLN A 1 115 ? -4.272 53.007 32.834 1.00 9.84 115 GLN A N 1
ATOM 896 C CA . GLN A 1 115 ? -5.116 51.907 33.294 1.00 10.88 115 GLN A CA 1
ATOM 897 C C . GLN A 1 115 ? -6.099 51.454 32.222 1.00 10.97 115 GLN A C 1
ATOM 898 O O . GLN A 1 115 ? -6.651 52.284 31.483 1.00 10.37 115 GLN A O 1
ATOM 904 N N . GLN A 1 116 ? -6.324 50.134 32.186 1.00 10.43 116 GLN A N 1
ATOM 905 C CA . GLN A 1 116 ? -7.200 49.493 31.199 1.00 10.90 116 GLN A CA 1
ATOM 906 C C . GLN A 1 116 ? -8.425 48.895 31.873 1.00 11.33 116 GLN A C 1
ATOM 907 O O . GLN A 1 116 ? -8.460 48.685 33.080 1.00 11.74 116 GLN A O 1
ATOM 913 N N . LYS A 1 117 ? -9.447 48.610 31.077 1.00 12.42 117 LYS A N 1
ATOM 914 C CA . LYS A 1 117 ? -10.598 47.884 31.585 1.00 14.00 117 LYS A CA 1
ATOM 915 C C . LYS A 1 117 ? -10.206 46.524 32.151 1.00 13.55 117 LYS A C 1
ATOM 916 O O . LYS A 1 117 ? -9.315 45.841 31.633 1.00 13.85 117 LYS A O 1
ATOM 922 N N . TYR A 1 118 ? -10.845 46.174 33.261 1.00 13.96 118 TYR A N 1
ATOM 923 C CA . TYR A 1 118 ? -10.717 44.845 33.844 1.00 13.32 118 TYR A CA 1
ATOM 924 C C . TYR A 1 118 ? -12.051 44.456 34.479 1.00 14.34 118 TYR A C 1
ATOM 925 O O . TYR A 1 118 ? -12.600 45.215 35.267 1.00 15.68 118 TYR A O 1
ATOM 934 N N . SER A 1 119 ? -12.562 43.282 34.133 1.00 13.36 119 SER A N 1
ATOM 935 C CA . SER A 1 119 ? -13.853 42.846 34.645 1.00 13.00 119 SER A CA 1
ATOM 936 C C . SER A 1 119 ? -13.717 41.921 35.846 1.00 13.02 119 SER A C 1
ATOM 937 O O . SER A 1 119 ? -12.926 40.967 35.811 1.00 12.31 119 SER A O 1
ATOM 940 N N . TYR A 1 120 ? -14.506 42.202 36.887 1.00 12.41 120 TYR A N 1
ATOM 941 C CA . TYR A 1 120 ? -14.607 41.340 38.067 1.00 13.26 120 TYR A CA 1
ATOM 942 C C . TYR A 1 120 ? -15.782 40.380 38.021 1.00 13.96 120 TYR A C 1
ATOM 943 O O . TYR A 1 120 ? -16.026 39.621 38.975 1.00 13.80 120 TYR A O 1
ATOM 952 N N . THR A 1 121 ? -16.525 40.399 36.919 1.00 14.67 121 THR A N 1
ATOM 953 C CA . THR A 1 121 ? -17.785 39.656 36.902 1.00 16.21 121 THR A CA 1
ATOM 954 C C . THR A 1 121 ? -17.792 38.563 35.862 1.00 16.97 121 THR A C 1
ATOM 955 O O . THR A 1 121 ? -18.876 38.073 35.481 1.00 17.46 121 THR A O 1
ATOM 959 N N . ASP A 1 122 ? -16.598 38.166 35.423 1.00 17.73 122 ASP A N 1
ATOM 960 C CA . ASP A 1 122 ? -16.440 37.085 34.470 1.00 18.70 122 ASP A CA 1
ATOM 961 C C . ASP A 1 122 ? -15.973 35.791 35.106 1.00 19.24 122 ASP A C 1
ATOM 962 O O . ASP A 1 122 ? -15.452 35.775 36.227 1.00 19.14 122 ASP A O 1
ATOM 967 N N . ILE A 1 123 ? -16.155 34.708 34.358 1.00 19.53 123 ILE A N 1
ATOM 968 C CA . ILE A 1 123 ? -15.588 33.414 34.707 1.00 19.93 123 ILE A CA 1
ATOM 969 C C . ILE A 1 123 ? -14.052 33.476 34.810 1.00 19.41 123 ILE A C 1
ATOM 970 O O . ILE A 1 123 ? -13.485 32.899 35.753 1.00 19.52 123 ILE A O 1
ATOM 975 N N . SER A 1 124 ? -13.397 34.185 33.877 1.00 18.32 124 SER A N 1
ATOM 976 C CA . SER A 1 124 ? -11.914 34.274 33.832 1.00 17.70 124 SER A CA 1
ATOM 977 C C . SER A 1 124 ? -11.319 35.407 34.667 1.00 15.88 124 SER A C 1
ATOM 978 O O . SER A 1 124 ? -10.094 35.569 34.691 1.00 14.60 124 SER A O 1
ATOM 981 N N . THR A 1 125 ? -12.182 36.166 35.337 1.00 13.97 125 THR A N 1
ATOM 982 C CA . THR A 1 125 ? -11.744 37.100 36.383 1.00 13.05 125 THR A CA 1
ATOM 983 C C . THR A 1 125 ? -10.812 36.322 37.298 1.00 12.38 125 THR A C 1
ATOM 984 O O . THR A 1 125 ? -11.119 35.183 37.637 1.00 12.98 125 THR A O 1
ATOM 988 N N . VAL A 1 126 ? -9.684 36.930 37.679 1.00 11.33 126 VAL A N 1
ATOM 989 C CA . VAL A 1 126 ? -8.698 36.255 38.545 1.00 10.81 126 VAL A CA 1
ATOM 990 C C . VAL A 1 126 ? -9.277 36.065 39.935 1.00 10.85 126 VAL A C 1
ATOM 991 O O . VAL A 1 126 ? -9.568 37.034 40.636 1.00 10.59 126 VAL A O 1
ATOM 995 N N . SER A 1 127 ? -9.446 34.805 40.321 1.00 11.46 127 SER A N 1
ATOM 996 C CA . SER A 1 127 ? -10.036 34.495 41.603 1.00 12.38 127 SER A CA 1
ATOM 997 C C . SER A 1 127 ? -9.505 33.171 42.091 1.00 12.63 127 SER A C 1
ATOM 998 O O . SER A 1 127 ? -8.865 32.436 41.336 1.00 12.65 127 SER A O 1
ATOM 1001 N N . THR A 1 128 ? -9.796 32.865 43.347 1.00 12.62 128 THR A N 1
ATOM 1002 C CA . THR A 1 128 ? -9.387 31.589 43.915 1.00 13.08 128 THR A CA 1
ATOM 1003 C C . THR A 1 128 ? -10.316 31.170 45.038 1.00 13.51 128 THR A C 1
ATOM 1004 O O . THR A 1 128 ? -10.920 32.002 45.719 1.00 12.85 128 THR A O 1
ATOM 1008 N N . ASP A 1 129 ? -10.413 29.855 45.209 1.00 14.19 129 ASP A N 1
ATOM 1009 C CA . ASP A 1 129 ? -11.199 29.242 46.253 1.00 15.16 129 ASP A CA 1
ATOM 1010 C C . ASP A 1 129 ? -10.352 28.870 47.471 1.00 14.47 129 ASP A C 1
ATOM 1011 O O . ASP A 1 129 ? -10.736 28.008 48.269 1.00 14.26 129 ASP A O 1
ATOM 1016 N N . LYS A 1 130 ? -9.198 29.520 47.599 1.00 12.85 130 LYS A N 1
ATOM 1017 C CA . LYS A 1 130 ? -8.215 29.178 48.622 1.00 12.59 130 LYS A CA 1
ATOM 1018 C C . LYS A 1 130 ? -7.852 30.355 49.516 1.00 11.90 130 LYS A C 1
ATOM 1019 O O . LYS A 1 130 ? -7.607 31.454 49.034 1.00 11.79 130 LYS A O 1
ATOM 1025 N N . LYS A 1 131 ? -7.830 30.120 50.825 1.00 12.46 131 LYS A N 1
ATOM 1026 C CA . LYS A 1 131 ? -7.334 31.111 51.777 1.00 13.38 131 LYS A CA 1
ATOM 1027 C C . LYS A 1 131 ? -5.859 31.464 51.494 1.00 12.27 131 LYS A C 1
ATOM 1028 O O . LYS A 1 131 ? -5.511 32.632 51.367 1.00 12.82 131 LYS A O 1
ATOM 1034 N N . GLU A 1 132 ? -5.023 30.442 51.383 1.00 11.00 132 GLU A N 1
ATOM 1035 C CA . GLU A 1 132 ? -3.632 30.583 50.979 1.00 10.56 132 GLU A CA 1
ATOM 1036 C C . GLU A 1 132 ? -3.506 29.989 49.594 1.00 9.70 132 GLU A C 1
ATOM 1037 O O . GLU A 1 132 ? -3.889 28.834 49.374 1.00 8.95 132 GLU A O 1
ATOM 1043 N N . VAL A 1 133 ? -2.999 30.793 48.657 1.00 8.35 133 VAL A N 1
ATOM 1044 C CA . VAL A 1 133 ? -2.947 30.408 47.244 1.00 8.42 133 VAL A CA 1
ATOM 1045 C C . VAL A 1 133 ? -1.522 30.573 46.700 1.00 8.38 133 VAL A C 1
ATOM 1046 O O . VAL A 1 133 ? -0.824 31.481 47.113 1.00 8.33 133 VAL A O 1
ATOM 1050 N N . THR A 1 134 ? -1.103 29.722 45.765 1.00 8.19 134 THR A N 1
ATOM 1051 C CA . THR A 1 134 ? 0.224 29.914 45.164 1.00 8.64 134 THR A CA 1
ATOM 1052 C C . THR A 1 134 ? 0.228 31.081 44.188 1.00 8.36 134 THR A C 1
ATOM 1053 O O . THR A 1 134 ? -0.754 31.346 43.482 1.00 8.47 134 THR A O 1
ATOM 1057 N N . ILE A 1 135 ? 1.368 31.753 44.123 1.00 8.59 135 ILE A N 1
ATOM 1058 C CA . ILE A 1 135 ? 1.583 32.763 43.091 1.00 8.69 135 ILE A CA 1
ATOM 1059 C C . ILE A 1 135 ? 1.443 32.117 41.705 1.00 8.58 135 ILE A C 1
ATOM 1060 O O . ILE A 1 135 ? 0.908 32.747 40.789 1.00 9.42 135 ILE A O 1
ATOM 1065 N N . GLN A 1 136 ? 1.900 30.871 41.553 1.00 8.37 136 GLN A N 1
ATOM 1066 C CA . GLN A 1 136 ? 1.747 30.163 40.266 1.00 8.08 136 GLN A CA 1
ATOM 1067 C C . GLN A 1 136 ? 0.280 30.162 39.797 1.00 8.76 136 GLN A C 1
ATOM 1068 O O . GLN A 1 136 ? 0.010 30.513 38.650 1.00 8.42 136 GLN A O 1
ATOM 1074 N N . GLU A 1 137 ? -0.646 29.777 40.670 1.00 8.61 137 GLU A N 1
ATOM 1075 C CA . GLU A 1 137 ? -2.066 29.773 40.323 1.00 8.73 137 GLU A CA 1
ATOM 1076 C C . GLU A 1 137 ? -2.528 31.158 39.863 1.00 9.06 137 GLU A C 1
ATOM 1077 O O . GLU A 1 137 ? -3.229 31.283 38.851 1.00 9.03 137 GLU A O 1
ATOM 1083 N N . LEU A 1 138 ? -2.134 32.199 40.593 1.00 8.68 138 LEU A N 1
ATOM 1084 C CA . LEU A 1 138 ? -2.566 33.550 40.219 1.00 8.62 138 LEU A CA 1
ATOM 1085 C C . LEU A 1 138 ? -1.913 34.034 38.914 1.00 8.81 138 LEU A C 1
ATOM 1086 O O . LEU A 1 138 ? -2.528 34.778 38.139 1.00 9.25 138 LEU A O 1
ATOM 1091 N N . ASP A 1 139 ? -0.650 33.653 38.712 1.00 8.27 139 ASP A N 1
ATOM 1092 C CA . ASP A 1 139 ? 0.064 33.990 37.495 1.00 8.54 139 ASP A CA 1
ATOM 1093 C C . ASP A 1 139 ? -0.600 33.338 36.297 1.00 9.78 139 ASP A C 1
ATOM 1094 O O . ASP A 1 139 ? -0.846 34.002 35.302 1.00 9.91 139 ASP A O 1
ATOM 1099 N N . VAL A 1 140 ? -0.892 32.044 36.397 1.00 9.78 140 VAL A N 1
ATOM 1100 C CA . VAL A 1 140 ? -1.564 31.339 35.304 1.00 9.99 140 VAL A CA 1
ATOM 1101 C C . VAL A 1 140 ? -2.899 32.024 34.972 1.00 9.70 140 VAL A C 1
ATOM 1102 O O . VAL A 1 140 ? -3.200 32.311 33.802 1.00 10.22 140 VAL A O 1
ATOM 1106 N N . LYS A 1 141 ? -3.704 32.298 36.003 1.00 9.03 141 LYS A N 1
ATOM 1107 C CA . LYS A 1 141 ? -5.024 32.913 35.780 1.00 8.90 141 LYS A CA 1
ATOM 1108 C C . LYS A 1 141 ? -4.896 34.315 35.194 1.00 9.55 141 LYS A C 1
ATOM 1109 O O . LYS A 1 141 ? -5.645 34.685 34.268 1.00 9.38 141 LYS A O 1
ATOM 1115 N N . SER A 1 142 ? -3.934 35.085 35.693 1.00 9.39 142 SER A N 1
ATOM 1116 C CA . SER A 1 142 ? -3.752 36.465 35.219 1.00 8.99 142 SER A CA 1
ATOM 1117 C C . SER A 1 142 ? -3.297 36.497 33.767 1.00 9.49 142 SER A C 1
ATOM 1118 O O . SER A 1 142 ? -3.813 37.290 32.968 1.00 9.72 142 SER A O 1
ATOM 1121 N N . ARG A 1 143 ? -2.313 35.659 33.422 1.00 9.42 143 ARG A N 1
ATOM 1122 C CA . ARG A 1 143 ? -1.777 35.681 32.062 1.00 9.86 143 ARG A CA 1
ATOM 1123 C C . ARG A 1 143 ? -2.797 35.166 31.072 1.00 10.05 143 ARG A C 1
ATOM 1124 O O . ARG A 1 143 ? -2.817 35.649 29.932 1.00 10.57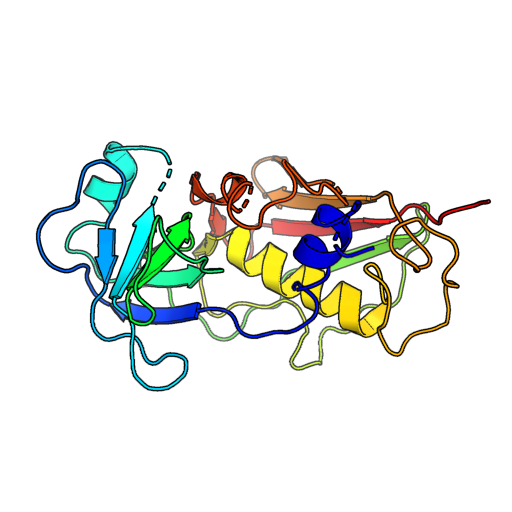 143 ARG A O 1
ATOM 1132 N N . TYR A 1 144 ? -3.655 34.225 31.499 1.00 9.84 144 TYR A N 1
ATOM 1133 C CA . TYR A 1 144 ? -4.744 33.772 30.623 1.00 10.95 144 TYR A CA 1
ATOM 1134 C C . TYR A 1 144 ? -5.705 34.929 30.359 1.00 10.80 144 TYR A C 1
ATOM 1135 O O . TYR A 1 144 ? -6.082 35.182 29.201 1.00 11.62 144 TYR A O 1
ATOM 1144 N N . TYR A 1 145 ? -6.081 35.654 31.419 1.00 10.73 145 TYR A N 1
ATOM 1145 C CA . TYR A 1 145 ? -6.960 36.812 31.239 1.00 10.63 145 TYR A CA 1
ATOM 1146 C C . TYR A 1 145 ? -6.317 37.807 30.267 1.00 10.48 145 TYR A C 1
ATOM 1147 O O . TYR A 1 145 ? -6.982 38.347 29.363 1.00 10.20 145 TYR A O 1
ATOM 1156 N N . LEU A 1 146 ? -5.024 38.069 30.458 1.00 10.43 146 LEU A N 1
ATOM 1157 C CA . LEU A 1 146 ? -4.283 38.985 29.594 1.00 11.07 146 LEU A CA 1
ATOM 1158 C C . LEU A 1 146 ? -4.257 38.552 28.135 1.00 11.40 146 LEU A C 1
ATOM 1159 O O . LEU A 1 146 ? -4.407 39.377 27.235 1.00 12.05 146 LEU A O 1
ATOM 1164 N N . GLN A 1 147 ? -4.063 37.261 27.898 1.00 11.77 147 GLN A N 1
ATOM 1165 C CA . GLN A 1 147 ? -4.016 36.790 26.516 1.00 11.67 147 GLN A CA 1
ATOM 1166 C C . GLN A 1 147 ? -5.405 36.924 25.888 1.00 12.22 147 GLN A C 1
ATOM 1167 O O . GLN A 1 147 ? -5.539 37.407 24.753 1.00 11.67 147 GLN A O 1
ATOM 1173 N N . LYS A 1 148 ? -6.424 36.540 26.650 1.00 12.98 148 LYS A N 1
ATOM 1174 C CA . LYS A 1 148 ? -7.818 36.600 26.201 1.00 13.62 148 LYS A CA 1
ATOM 1175 C C . LYS A 1 148 ? -8.273 38.020 25.827 1.00 13.97 148 LYS A C 1
ATOM 1176 O O . LYS A 1 148 ? -8.933 38.228 24.795 1.00 14.36 148 LYS A O 1
ATOM 1182 N N . HIS A 1 149 ? -7.905 38.992 26.660 1.00 13.30 149 HIS A N 1
ATOM 1183 C CA . HIS A 1 149 ? -8.377 40.364 26.472 1.00 13.11 149 HIS A CA 1
ATOM 1184 C C . HIS A 1 149 ? -7.387 41.343 25.828 1.00 12.87 149 HIS A C 1
ATOM 1185 O O . HIS A 1 149 ? -7.806 42.393 25.331 1.00 13.25 149 HIS A O 1
ATOM 1192 N N . PHE A 1 150 ? -6.090 41.014 25.828 1.00 11.88 150 PHE A N 1
ATOM 1193 C CA . PHE A 1 150 ? -5.076 41.934 25.311 1.00 11.92 150 PHE A CA 1
ATOM 1194 C C . PHE A 1 150 ? -4.148 41.305 24.287 1.00 11.80 150 PHE A C 1
ATOM 1195 O O . PHE A 1 150 ? -3.335 42.012 23.686 1.00 12.46 150 PHE A O 1
ATOM 1203 N N . ASN A 1 151 ? -4.270 39.984 24.110 1.00 11.96 151 ASN A N 1
ATOM 1204 C CA . ASN A 1 151 ? -3.526 39.250 23.065 1.00 12.01 151 ASN A CA 1
ATOM 1205 C C . ASN A 1 151 ? -2.026 39.500 23.237 1.00 12.30 151 ASN A C 1
ATOM 1206 O O . ASN A 1 151 ? -1.309 39.707 22.272 1.00 11.90 151 ASN A O 1
ATOM 1211 N N . ILE A 1 152 ? -1.543 39.465 24.486 1.00 11.88 152 ILE A N 1
ATOM 1212 C CA . ILE A 1 152 ? -0.155 39.881 24.740 1.00 12.53 152 ILE A CA 1
ATOM 1213 C C . ILE A 1 152 ? 0.893 38.996 24.056 1.00 12.04 152 ILE A C 1
ATOM 1214 O O . I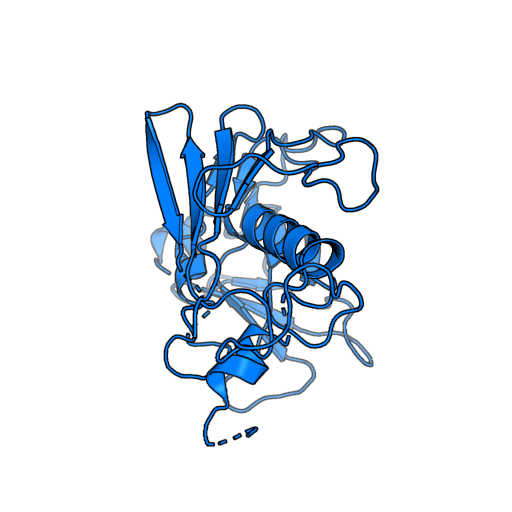LE A 1 152 ? 2.014 39.456 23.765 1.00 11.81 152 ILE A O 1
ATOM 1219 N N . TYR A 1 153 ? 0.523 37.728 23.849 1.00 11.96 153 TYR A N 1
ATOM 1220 C CA . TYR A 1 153 ? 1.428 36.726 23.278 1.00 12.25 153 TYR A CA 1
ATOM 1221 C C . TYR A 1 153 ? 1.183 36.467 21.800 1.00 12.85 153 TYR A C 1
ATOM 1222 O O . TYR A 1 153 ? 1.899 35.689 21.196 1.00 12.78 153 TYR A O 1
ATOM 1231 N N . GLY A 1 154 ? 0.183 37.132 21.227 1.00 12.74 154 GLY A N 1
ATOM 1232 C CA . GLY A 1 154 ? -0.019 37.065 19.782 1.00 14.28 154 GLY A CA 1
ATOM 1233 C C . GLY A 1 154 ? -0.944 35.939 19.382 1.00 15.67 154 GLY A C 1
ATOM 1234 O O . GLY A 1 154 ? -1.142 34.987 20.132 1.00 15.26 154 GLY A O 1
ATOM 1235 N N . PHE A 1 155 ? -1.527 36.078 18.190 1.00 16.22 155 PHE A N 1
ATOM 1236 C CA . PHE A 1 155 ? -2.400 35.067 17.570 1.00 17.20 155 PHE A CA 1
ATOM 1237 C C . PHE A 1 155 ? -3.768 34.854 18.213 1.00 18.04 155 PHE A C 1
ATOM 1238 O O . PHE A 1 155 ? -4.507 33.949 17.829 1.00 19.55 155 PHE A O 1
ATOM 1246 N N . GLY A 1 156 ? -4.124 35.715 19.157 1.00 18.36 156 GLY A N 1
ATOM 1247 C CA . GLY A 1 156 ? -5.467 35.721 19.710 1.00 18.79 156 GLY A CA 1
ATOM 1248 C C . GLY A 1 156 ? -6.383 36.625 18.900 1.00 19.75 156 GLY A C 1
ATOM 1249 O O . GLY A 1 156 ? -5.975 37.177 17.871 1.00 19.43 156 GLY A O 1
ATOM 1250 N N . ASP A 1 157 ? -7.610 36.792 19.379 1.00 20.37 157 ASP A N 1
ATOM 1251 C CA . ASP A 1 157 ? -8.651 37.501 18.608 1.00 21.48 157 ASP A CA 1
ATOM 1252 C C . ASP A 1 157 ? -8.635 39.032 18.743 1.00 21.39 157 ASP A C 1
ATOM 1253 O O . ASP A 1 157 ? -9.196 39.749 17.896 1.00 20.98 157 ASP A O 1
ATOM 1258 N N . VAL A 1 158 ? -7.994 39.536 19.794 1.00 21.02 158 VAL A N 1
ATOM 1259 C CA . VAL A 1 158 ? -7.966 40.971 20.060 1.00 20.84 158 VAL A CA 1
ATOM 1260 C C . VAL A 1 158 ? -6.890 41.678 19.238 1.00 21.11 158 VAL A C 1
ATOM 1261 O O . VAL A 1 158 ? -5.682 41.453 19.414 1.00 20.28 158 VAL A O 1
ATOM 1265 N N . LYS A 1 159 ? -7.335 42.545 18.331 1.00 21.12 159 LYS A N 1
ATOM 1266 C CA . LYS A 1 159 ? -6.420 43.204 17.409 1.00 21.88 159 LYS A CA 1
ATOM 1267 C C . LYS A 1 159 ? -6.155 44.670 17.773 1.00 21.98 159 LYS A C 1
ATOM 1268 O O . LYS A 1 159 ? -5.427 45.353 17.064 1.00 22.13 159 LYS A O 1
ATOM 1274 N N . ASP A 1 160 ? -6.715 45.126 18.900 1.00 22.18 160 ASP A N 1
ATOM 1275 C CA . ASP A 1 160 ? -6.639 46.532 19.342 1.00 22.26 160 ASP A CA 1
ATOM 1276 C C . ASP A 1 160 ? -5.228 47.114 19.375 1.00 21.72 160 ASP A C 1
ATOM 1277 O O . ASP A 1 160 ? -5.034 48.313 19.153 1.00 22.23 160 ASP A O 1
ATOM 1282 N N . PHE A 1 161 ? -4.245 46.270 19.675 1.00 19.84 161 PHE A N 1
ATOM 1283 C CA . PHE A 1 161 ? -2.910 46.765 19.999 1.00 19.18 161 PHE A CA 1
ATOM 1284 C C . PHE A 1 161 ? -1.877 46.471 18.932 1.00 18.70 161 PHE A C 1
ATOM 1285 O O . PHE A 1 161 ? -0.699 46.795 19.083 1.00 18.87 161 PHE A O 1
ATOM 1293 N N . GLY A 1 162 ? -2.332 45.913 17.813 1.00 18.57 162 GLY A N 1
ATOM 1294 C CA . GLY A 1 162 ? -1.429 45.613 16.721 1.00 18.64 162 GLY A CA 1
ATOM 1295 C C . GLY A 1 162 ? -0.762 44.264 16.888 1.00 18.42 162 GLY A C 1
ATOM 1296 O O . GLY A 1 162 ? -1.183 43.441 17.718 1.00 17.34 162 GLY A O 1
ATOM 1297 N N . ARG A 1 163 ? 0.283 44.052 16.100 1.00 18.50 163 ARG A N 1
ATOM 1298 C CA . ARG A 1 163 ? 0.935 42.750 16.012 1.00 18.26 163 ARG A CA 1
ATOM 1299 C C . ARG A 1 163 ? 2.396 42.859 15.607 1.00 17.98 163 ARG A C 1
ATOM 1300 O O . ARG A 1 163 ? 2.967 41.918 15.051 1.00 16.61 163 ARG A O 1
ATOM 1308 N N . SER A 1 164 ? 3.016 43.993 15.930 1.00 18.32 164 SER A N 1
ATOM 1309 C CA . SER A 1 164 ? 4.377 44.296 15.477 1.00 19.39 164 SER A CA 1
ATOM 1310 C C . SER A 1 164 ? 5.536 43.782 16.344 1.00 18.79 164 SER A C 1
ATOM 1311 O O . SER A 1 164 ? 6.690 43.805 15.913 1.00 19.06 164 SER A O 1
ATOM 1314 N N . SER A 1 165 ? 5.245 43.339 17.563 1.00 17.93 165 SER A N 1
ATOM 1315 C CA . SER A 1 165 ? 6.301 42.882 18.463 1.00 17.32 165 SER A CA 1
ATOM 1316 C C . SER A 1 165 ? 6.883 41.536 18.024 1.00 17.09 165 SER A C 1
ATOM 1317 O O . SER A 1 165 ? 6.361 40.894 17.105 1.00 17.07 165 SER A O 1
ATOM 1320 N N . ARG A 1 166 ? 7.945 41.096 18.705 1.00 17.00 166 ARG A N 1
ATOM 1321 C CA . ARG A 1 166 ? 8.506 39.767 18.433 1.00 16.72 166 ARG A CA 1
ATOM 1322 C C . ARG A 1 166 ? 7.589 38.612 18.882 1.00 16.22 166 ARG A C 1
ATOM 1323 O O . ARG A 1 166 ? 7.850 37.451 18.564 1.00 16.17 166 ARG A O 1
ATOM 1331 N N . PHE A 1 167 ? 6.521 38.943 19.613 1.00 14.89 167 PHE A N 1
ATOM 1332 C CA . PHE A 1 167 ? 5.473 37.989 19.958 1.00 14.65 167 PHE A CA 1
ATOM 1333 C C . PHE A 1 167 ? 4.294 38.103 19.011 1.00 14.33 167 PHE A C 1
ATOM 1334 O O . PHE A 1 167 ? 3.240 37.524 19.254 1.00 15.18 167 PHE A O 1
ATOM 1342 N N . GLN A 1 168 ? 4.486 38.822 17.905 1.00 14.43 168 GLN A N 1
ATOM 1343 C CA . GLN A 1 168 ? 3.396 39.053 16.941 1.00 14.24 168 GLN A CA 1
ATOM 1344 C C . GLN A 1 168 ? 2.179 39.701 17.628 1.00 14.05 168 GLN A C 1
ATOM 1345 O O . GLN A 1 168 ? 1.011 39.377 17.341 1.00 13.36 168 GLN A O 1
ATOM 1351 N N . SER A 1 169 ? 2.474 40.623 18.547 1.00 13.10 169 SER A N 1
ATOM 1352 C CA . SER A 1 169 ? 1.443 41.274 19.353 1.00 13.01 169 SER A CA 1
ATOM 1353 C C . SER A 1 169 ? 1.773 42.744 19.551 1.00 13.00 169 SER A C 1
ATOM 1354 O O . SER A 1 169 ? 2.741 43.257 18.995 1.00 12.91 169 SER A O 1
ATOM 1357 N N . GLY A 1 170 ? 0.978 43.418 20.380 1.00 13.03 170 GLY A N 1
ATOM 1358 C CA . GLY A 1 170 ? 1.264 44.809 20.725 1.00 12.86 170 GLY A CA 1
ATOM 1359 C C . GLY A 1 170 ? 2.417 44.998 21.696 1.00 13.09 170 GLY A C 1
ATOM 1360 O O . GLY A 1 170 ? 2.835 46.127 21.932 1.00 13.45 170 GLY A O 1
ATOM 1361 N N . PHE A 1 171 ? 2.938 43.891 22.244 1.00 12.63 171 PHE A N 1
ATOM 1362 C CA . PHE A 1 171 ? 3.839 43.944 23.402 1.00 13.12 171 PHE A CA 1
ATOM 1363 C C . PHE A 1 171 ? 4.940 42.907 23.343 1.00 12.97 171 PHE A C 1
ATOM 1364 O O . PHE A 1 171 ? 4.719 41.809 22.849 1.00 13.40 171 PHE A O 1
ATOM 1372 N N . GLU A 1 172 ? 6.109 43.268 23.879 1.00 13.59 172 GLU A N 1
ATOM 1373 C CA . GLU A 1 172 ? 7.180 42.305 24.148 1.00 13.71 172 GLU A CA 1
ATOM 1374 C C . GLU A 1 172 ? 7.931 42.669 25.424 1.00 13.24 172 GLU A C 1
ATOM 1375 O O . GLU A 1 172 ? 9.037 42.166 25.667 1.00 13.26 172 GLU A O 1
ATOM 1381 N N . GLU A 1 173 ? 7.328 43.541 26.231 1.00 12.26 173 GLU A N 1
ATOM 1382 C CA . GLU A 1 173 ? 7.930 43.984 27.489 1.00 12.82 173 GLU A CA 1
ATOM 1383 C C . GLU A 1 173 ? 6.827 44.246 28.507 1.00 11.85 173 GLU A C 1
ATOM 1384 O O . GLU A 1 173 ? 5.773 44.787 28.176 1.00 11.59 173 GLU A O 1
ATOM 1390 N N . GLY A 1 174 ? 7.082 43.866 29.749 1.00 11.27 174 GLY A N 1
ATOM 1391 C CA . GLY A 1 174 ? 6.136 44.129 30.827 1.00 11.43 174 GLY A CA 1
ATOM 1392 C C . GLY A 1 174 ? 6.304 43.130 31.954 1.00 11.30 174 GLY A C 1
ATOM 1393 O O . GLY A 1 174 ? 6.777 42.012 31.746 1.00 11.40 174 GLY A O 1
ATOM 1394 N N . ASN A 1 175 ? 5.945 43.562 33.157 1.00 11.46 175 ASN A N 1
ATOM 1395 C CA . ASN A 1 175 ? 6.023 42.712 34.341 1.00 10.64 175 ASN A CA 1
ATOM 1396 C C . ASN A 1 175 ? 4.674 42.552 35.017 1.00 10.56 175 ASN A C 1
ATOM 1397 O O . ASN A 1 175 ? 3.826 43.445 34.967 1.00 10.17 175 ASN A O 1
ATOM 1402 N N . ILE A 1 176 ? 4.485 41.385 35.615 1.00 10.07 176 ILE A N 1
ATOM 1403 C CA . ILE A 1 176 ? 3.370 41.144 36.516 1.00 9.46 176 ILE A CA 1
ATOM 1404 C C . ILE A 1 176 ? 3.905 41.217 37.939 1.00 10.57 176 ILE A C 1
ATOM 1405 O O . ILE A 1 176 ? 4.961 40.632 38.245 1.00 10.50 176 ILE A O 1
ATOM 1410 N N . ILE A 1 177 ? 3.210 41.984 38.771 1.00 10.15 177 ILE A N 1
ATOM 1411 C CA . ILE A 1 177 ? 3.660 42.250 40.141 1.00 11.05 177 ILE A CA 1
ATOM 1412 C C . ILE A 1 177 ? 2.618 41.726 41.104 1.00 10.72 177 ILE A C 1
ATOM 1413 O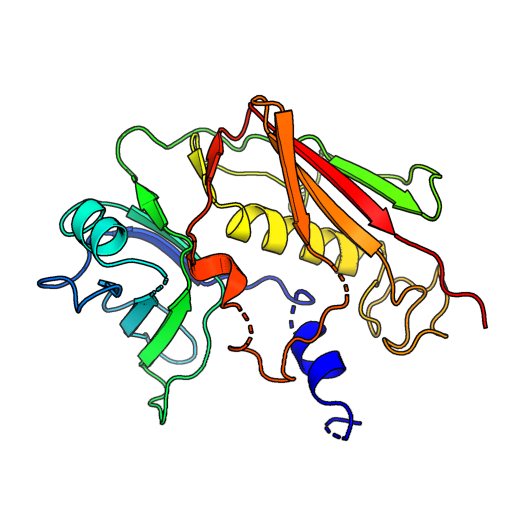 O . ILE A 1 177 ? 1.440 42.098 41.019 1.00 10.39 177 ILE A O 1
ATOM 1418 N N . PHE A 1 178 ? 3.043 40.866 42.024 1.00 10.49 178 PHE A N 1
ATOM 1419 C CA . PHE A 1 178 ? 2.197 40.408 43.112 1.00 11.46 178 PHE A CA 1
ATOM 1420 C C . PHE A 1 178 ? 2.657 41.163 44.348 1.00 13.04 178 PHE A C 1
ATOM 1421 O O . PHE A 1 178 ? 3.781 40.944 44.814 1.00 12.56 178 PHE A O 1
ATOM 1429 N N . HIS A 1 179 ? 1.818 42.087 44.814 1.00 15.11 179 HIS A N 1
ATOM 1430 C CA . HIS A 1 179 ? 2.117 42.957 45.956 1.00 18.85 179 HIS A CA 1
ATOM 1431 C C . HIS A 1 179 ? 1.536 42.338 47.195 1.00 19.83 179 HIS A C 1
ATOM 1432 O O . HIS A 1 179 ? 0.323 42.434 47.401 1.00 19.93 179 HIS A O 1
ATOM 1439 N N . LEU A 1 180 ? 2.367 41.728 48.030 1.00 21.55 180 LEU A N 1
ATOM 1440 C CA . LEU A 1 180 ? 1.865 41.138 49.264 1.00 23.70 180 LEU A CA 1
ATOM 1441 C C . LEU A 1 180 ? 1.702 42.208 50.330 1.00 25.70 180 LEU A C 1
ATOM 1442 O O . LEU A 1 180 ? 2.389 43.229 50.303 1.00 25.62 180 LEU A O 1
ATOM 1447 N N . ASN A 1 181 ? 0.766 41.965 51.243 1.00 27.54 181 ASN A N 1
ATOM 1448 C CA . ASN A 1 181 ? 0.489 42.841 52.380 1.00 29.60 181 ASN A CA 1
ATOM 1449 C C . ASN A 1 181 ? 1.761 43.227 53.129 1.00 30.47 181 ASN A C 1
ATOM 1450 O O . ASN A 1 181 ? 1.920 44.379 53.551 1.00 30.72 181 ASN A O 1
ATOM 1455 N N . SER A 1 182 ? 2.660 42.253 53.271 1.00 31.34 182 SER A N 1
ATOM 1456 C CA . SER A 1 182 ? 3.940 42.427 53.958 1.00 31.97 182 SER A CA 1
ATOM 1457 C C . SER A 1 182 ? 4.805 43.560 53.391 1.00 32.01 182 SER A C 1
ATOM 1458 O O . SER A 1 182 ? 5.709 44.052 54.071 1.00 32.09 182 SER A O 1
ATOM 1461 N N . GLY A 1 183 ? 4.513 43.977 52.162 1.00 31.26 183 GLY A N 1
ATOM 1462 C CA . GLY A 1 183 ? 5.327 44.959 51.454 1.00 30.56 183 GLY A CA 1
ATOM 1463 C C . GLY A 1 183 ? 6.165 44.297 50.374 1.00 29.74 183 GLY A C 1
ATOM 1464 O O . GLY A 1 183 ? 6.676 44.975 49.477 1.00 30.07 183 GLY A O 1
ATOM 1465 N N . GLU A 1 184 ? 6.295 42.972 50.464 1.00 28.65 184 GLU A N 1
ATOM 1466 C CA . GLU A 1 184 ? 7.034 42.182 49.482 1.00 27.75 184 GLU A CA 1
ATOM 1467 C C . GLU A 1 184 ? 6.368 42.271 48.116 1.00 26.39 184 GLU A C 1
ATOM 1468 O O . GLU A 1 184 ? 5.143 42.174 47.999 1.00 26.25 184 GLU A O 1
ATOM 1474 N N . ARG A 1 185 ? 7.194 42.465 47.097 1.00 24.59 185 ARG A N 1
ATOM 1475 C CA . ARG A 1 185 ? 6.763 42.580 45.722 1.00 22.89 185 ARG A CA 1
ATOM 1476 C C . ARG A 1 185 ? 7.405 41.435 44.971 1.00 21.03 185 ARG A C 1
ATOM 1477 O O . ARG A 1 185 ? 8.630 41.313 44.952 1.00 21.17 185 ARG A O 1
ATOM 1485 N N . ILE A 1 186 ? 6.586 40.571 44.383 1.00 17.55 186 ILE A N 1
ATOM 1486 C CA . ILE A 1 186 ? 7.102 39.513 43.545 1.00 15.78 186 ILE A CA 1
ATOM 1487 C C . ILE A 1 186 ? 6.861 39.964 42.117 1.00 14.63 186 ILE A C 1
ATOM 1488 O O . ILE A 1 186 ? 5.728 40.249 41.733 1.00 14.28 186 ILE A O 1
ATOM 1493 N N . SER A 1 187 ? 7.926 40.021 41.335 1.00 12.99 187 SER A N 1
ATOM 1494 C CA . SER A 1 187 ? 7.839 40.547 39.987 1.00 12.60 187 SER A CA 1
ATOM 1495 C C . SER A 1 187 ? 8.386 39.543 38.993 1.00 11.83 187 SER A C 1
ATOM 1496 O O . SER A 1 187 ? 9.535 39.102 39.118 1.00 11.58 187 SER A O 1
ATOM 1499 N N . TYR A 1 188 ? 7.571 39.185 37.994 1.00 11.54 188 TYR A N 1
ATOM 1500 C CA . TYR A 1 188 ? 8.013 38.337 36.890 1.00 11.76 188 TYR A CA 1
ATOM 1501 C C . TYR A 1 188 ? 7.953 39.106 35.571 1.00 11.48 188 TYR A C 1
ATOM 1502 O O . TYR A 1 188 ? 6.959 39.783 35.274 1.00 10.78 188 TYR A O 1
ATOM 1511 N N . ASN A 1 189 ? 8.988 38.947 34.762 1.00 12.07 189 ASN A N 1
ATOM 1512 C CA . ASN A 1 189 ? 8.984 39.458 33.394 1.00 12.15 189 ASN A CA 1
ATOM 1513 C C . ASN A 1 189 ? 8.071 38.582 32.549 1.00 12.15 189 ASN A C 1
ATOM 1514 O O . ASN A 1 189 ? 8.341 37.410 32.361 1.00 12.35 189 ASN A O 1
ATOM 1527 N N . PHE A 1 191 ? 7.572 38.340 29.489 1.00 13.39 191 PHE A N 1
ATOM 1528 C CA . PHE A 1 191 ? 8.062 38.034 28.147 1.00 13.93 191 PHE A CA 1
ATOM 1529 C C . PHE A 1 191 ? 9.440 37.394 28.213 1.00 14.94 191 PHE A C 1
ATOM 1530 O O . PHE A 1 191 ? 10.235 37.488 27.283 1.00 16.14 191 PHE A O 1
ATOM 1538 N N . ASP A 1 192 ? 9.695 36.714 29.321 1.00 15.99 192 ASP A N 1
ATOM 1539 C CA . ASP A 1 192 ? 10.942 35.977 29.510 1.00 16.54 192 ASP A CA 1
ATOM 1540 C C . ASP A 1 192 ? 10.729 34.542 29.043 1.00 17.50 192 ASP A C 1
ATOM 1541 O O . ASP A 1 192 ? 9.917 33.824 29.610 1.00 17.18 192 ASP A O 1
ATOM 1546 N N . THR A 1 193 ? 11.453 34.136 27.999 1.00 18.42 193 THR A N 1
ATOM 1547 C CA . THR A 1 193 ? 11.296 32.790 27.426 1.00 19.64 193 THR A CA 1
ATOM 1548 C C . THR A 1 193 ? 12.271 31.784 28.038 1.00 20.73 193 THR A C 1
ATOM 1549 O O . THR A 1 193 ? 12.407 30.659 27.550 1.00 21.10 193 THR A O 1
ATOM 1553 N N . GLY A 1 194 ? 12.951 32.204 29.099 1.00 21.42 194 GLY A N 1
ATOM 1554 C CA . GLY A 1 194 ? 13.932 31.351 29.772 1.00 22.60 194 GLY A CA 1
ATOM 1555 C C . GLY A 1 194 ? 14.935 30.768 28.799 1.00 23.16 194 GLY A C 1
ATOM 1556 O O . GLY A 1 194 ? 15.443 31.470 27.927 1.00 23.70 194 GLY A O 1
ATOM 1557 N N . HIS A 1 195 ? 15.206 29.471 28.930 1.00 23.39 195 HIS A N 1
ATOM 1558 C CA . HIS A 1 195 ? 16.155 28.797 28.037 1.00 24.28 195 HIS A CA 1
ATOM 1559 C C . HIS A 1 195 ? 15.484 28.230 26.776 1.00 24.38 195 HIS A C 1
ATOM 1560 O O . HIS A 1 195 ? 16.071 27.432 26.031 1.00 25.18 195 HIS A O 1
ATOM 1567 N N . GLY A 1 196 ? 14.251 28.663 26.539 1.00 24.06 196 GLY A N 1
ATOM 1568 C CA . GLY A 1 196 ? 13.499 28.300 25.344 1.00 23.68 196 GLY A CA 1
ATOM 1569 C C . GLY A 1 196 ? 12.498 27.187 25.565 1.00 23.51 196 GLY A C 1
ATOM 1570 O O . GLY A 1 196 ? 11.438 27.153 24.944 1.00 23.47 196 GLY A O 1
ATOM 1571 N N . ASP A 1 197 ? 12.849 26.270 26.459 1.00 23.09 197 ASP A N 1
ATOM 1572 C CA . ASP A 1 197 ? 12.017 25.119 26.759 1.00 22.94 197 ASP A CA 1
ATOM 1573 C C . ASP A 1 197 ? 11.005 25.403 27.874 1.00 22.12 197 ASP A C 1
ATOM 1574 O O . ASP A 1 197 ? 11.231 26.234 28.754 1.00 21.71 197 ASP A O 1
ATOM 1579 N N . ARG A 1 198 ? 9.897 24.682 27.830 1.00 21.81 198 ARG A N 1
ATOM 1580 C CA . ARG A 1 198 ? 8.843 24.797 28.823 1.00 21.19 198 ARG A CA 1
ATOM 1581 C C . ARG A 1 198 ? 9.343 24.658 30.269 1.00 20.91 198 ARG A C 1
ATOM 1582 O O . ARG A 1 198 ? 9.021 25.476 31.128 1.00 19.96 198 ARG A O 1
ATOM 1590 N N . GLU A 1 199 ? 10.147 23.631 30.527 1.00 20.39 199 GLU A N 1
ATOM 1591 C CA . GLU A 1 199 ? 10.636 23.381 31.881 1.00 20.23 199 GLU A CA 1
ATOM 1592 C C . GLU A 1 199 ? 11.405 24.576 32.453 1.00 19.59 199 GLU A C 1
ATOM 1593 O O . GLU A 1 199 ? 11.249 24.918 33.628 1.00 18.86 199 GLU A O 1
ATOM 1599 N N . SER A 1 200 ? 12.228 25.219 31.623 1.00 18.82 200 SER A N 1
ATOM 1600 C CA . SER A 1 200 ? 13.054 26.329 32.097 1.00 19.09 200 SER A CA 1
ATOM 1601 C C . SER A 1 200 ? 12.194 27.513 32.552 1.00 19.24 200 SER A C 1
ATOM 1602 O O . SER A 1 200 ? 12.602 28.300 33.408 1.00 19.32 200 SER A O 1
ATOM 1613 N N . LEU A 1 202 ? 9.178 27.138 33.892 1.00 18.32 202 LEU A N 1
ATOM 1614 C CA . LEU A 1 202 ? 8.318 26.726 34.994 1.00 16.74 202 LEU A CA 1
ATOM 1615 C C . LEU A 1 202 ? 9.115 26.611 36.279 1.00 16.43 202 LEU A C 1
ATOM 1616 O O . LEU A 1 202 ? 8.545 26.561 37.373 1.00 14.72 202 LEU A O 1
ATOM 1621 N N . LYS A 1 203 ? 10.439 26.575 36.152 1.00 16.68 203 LYS A N 1
ATOM 1622 C CA . LYS A 1 203 ? 11.294 26.357 37.319 1.00 16.85 203 LYS A CA 1
ATOM 1623 C C . LYS A 1 203 ? 11.120 27.449 38.382 1.00 16.42 203 LYS A C 1
ATOM 1624 O O . LYS A 1 203 ? 11.237 27.167 39.575 1.00 16.55 203 LYS A O 1
ATOM 1630 N N . LYS A 1 204 ? 10.793 28.673 37.957 1.00 16.08 204 LYS A N 1
ATOM 1631 C CA . LYS A 1 204 ? 10.523 29.787 38.899 1.00 16.55 204 LYS A CA 1
ATOM 1632 C C . LYS A 1 204 ? 9.511 29.387 39.973 1.00 15.21 204 LYS A C 1
ATOM 1633 O O . LYS A 1 204 ? 9.588 29.835 41.128 1.00 16.18 204 LYS A O 1
ATOM 1639 N N . TYR A 1 205 ? 8.566 28.541 39.578 1.00 13.03 205 TYR A N 1
ATOM 1640 C CA . TYR A 1 205 ? 7.470 28.137 40.466 1.00 11.87 205 TYR A CA 1
ATOM 1641 C C . TYR A 1 205 ? 7.871 27.103 41.517 1.00 11.99 205 TYR A C 1
ATOM 1642 O O . TYR A 1 205 ? 7.070 26.768 42.398 1.00 11.58 205 TYR A O 1
ATOM 1651 N N . SER A 1 206 ? 9.102 26.595 41.421 1.00 11.88 206 SER A N 1
ATOM 1652 C CA . SER A 1 206 ? 9.589 25.593 42.374 1.00 12.08 206 SER A CA 1
ATOM 1653 C C . SER A 1 206 ? 9.647 26.110 43.800 1.00 11.30 206 SER A C 1
ATOM 1654 O O . SER A 1 206 ? 9.686 25.306 44.741 1.00 11.61 206 SER A O 1
ATOM 1657 N N . ASP A 1 207 ? 9.697 27.430 43.973 1.00 10.57 207 ASP A N 1
ATOM 1658 C CA . ASP A 1 207 ? 9.676 28.009 45.326 1.00 11.04 207 ASP A CA 1
ATOM 1659 C C . ASP A 1 207 ? 8.345 27.813 46.060 1.00 10.50 207 ASP A C 1
ATOM 1660 O O . ASP A 1 207 ? 8.256 28.007 47.280 1.00 11.50 207 ASP A O 1
ATOM 1665 N N . ASN A 1 208 ? 7.313 27.428 45.305 1.00 9.98 208 ASN A N 1
ATOM 1666 C CA . ASN A 1 208 ? 5.986 27.179 45.882 1.00 9.69 208 ASN A CA 1
ATOM 1667 C C . ASN A 1 208 ? 5.517 28.407 46.672 1.00 9.67 208 ASN A C 1
ATOM 1668 O O . ASN A 1 208 ? 4.809 28.279 47.679 1.00 9.61 208 ASN A O 1
ATOM 1673 N N . LYS A 1 209 ? 5.900 29.597 46.202 1.00 9.83 209 LYS A N 1
ATOM 1674 C CA . LYS A 1 209 ? 5.556 30.831 46.910 1.00 10.47 209 LYS A CA 1
ATOM 1675 C C . LYS A 1 209 ? 4.047 31.012 46.997 1.00 10.75 209 LYS A C 1
ATOM 1676 O O . LYS A 1 209 ? 3.340 30.795 46.015 1.00 10.10 209 LYS A O 1
ATOM 1682 N N . THR A 1 210 ? 3.571 31.354 48.188 1.00 10.95 210 THR A N 1
ATOM 1683 C CA . THR A 1 210 ? 2.145 31.567 48.422 1.00 11.71 210 THR A CA 1
ATOM 1684 C C . THR A 1 210 ? 1.871 32.946 48.984 1.00 12.26 210 THR A C 1
ATOM 1685 O O . THR A 1 210 ? 2.767 33.622 49.518 1.00 13.14 210 THR A O 1
ATOM 1689 N N . ALA A 1 211 ? 0.612 33.345 48.879 1.00 11.94 211 ALA A N 1
ATOM 1690 C CA . ALA A 1 211 ? 0.104 34.549 49.514 1.00 12.29 211 ALA A CA 1
ATOM 1691 C C . ALA A 1 211 ? -1.280 34.235 50.062 1.00 11.54 211 ALA A C 1
ATOM 1692 O O . ALA A 1 211 ? -1.958 33.330 49.562 1.00 11.30 211 ALA A O 1
ATOM 1694 N N . TYR A 1 212 ? -1.711 34.964 51.088 1.00 11.96 212 TYR A N 1
ATOM 1695 C CA . TYR A 1 212 ? -3.122 34.899 51.432 1.00 12.13 212 TYR A CA 1
ATOM 1696 C C . TYR A 1 212 ? -3.941 35.652 50.386 1.00 12.39 212 TYR A C 1
ATOM 1697 O O . TYR A 1 212 ? -3.583 36.761 49.978 1.00 12.64 212 TYR A O 1
ATOM 1706 N N . SER A 1 213 ? -5.060 35.067 49.952 1.00 12.31 213 SER A N 1
ATOM 1707 C CA . SER A 1 213 ? -5.778 35.626 48.803 1.00 13.07 213 SER A CA 1
ATOM 1708 C C . SER A 1 213 ? -6.433 36.983 49.059 1.00 14.06 213 SER A C 1
ATOM 1709 O O . SER A 1 213 ? -6.775 37.694 48.106 1.00 14.73 213 SER A O 1
ATOM 1712 N N . ASP A 1 214 ? -6.571 37.357 50.330 1.00 14.22 214 ASP A N 1
ATOM 1713 C CA . ASP A 1 214 ? -7.093 38.674 50.680 1.00 15.46 214 ASP A CA 1
ATOM 1714 C C . ASP A 1 214 ? -5.989 39.588 51.212 1.00 15.16 214 ASP A C 1
ATOM 1715 O O . ASP A 1 214 ? -6.265 40.601 51.844 1.00 15.64 214 ASP A O 1
ATOM 1720 N N . GLN A 1 215 ? -4.749 39.225 50.914 1.00 14.13 215 GLN A N 1
ATOM 1721 C CA . GLN A 1 215 ? -3.576 39.965 51.399 1.00 14.42 215 GLN A CA 1
ATOM 1722 C C . GLN A 1 215 ? -2.649 40.358 50.254 1.00 14.56 215 GLN A C 1
ATOM 1723 O O . GLN A 1 215 ? -1.445 40.527 50.436 1.00 15.27 215 GLN A O 1
ATOM 1729 N N . LEU A 1 216 ? -3.190 40.445 49.048 1.00 13.61 216 LEU A N 1
ATOM 1730 C CA . LEU A 1 216 ? -2.377 40.926 47.938 1.00 13.88 216 LEU A CA 1
ATOM 1731 C C . LEU A 1 216 ? -3.206 41.599 46.862 1.00 13.44 216 LEU A C 1
ATOM 1732 O O . LEU A 1 216 ? -4.425 41.414 46.780 1.00 13.21 216 LEU A O 1
ATOM 1737 N N . HIS A 1 217 ? -2.525 42.383 46.046 1.00 13.19 217 HIS A N 1
ATOM 1738 C CA . HIS A 1 217 ? -3.101 42.815 44.789 1.00 13.34 217 HIS A CA 1
ATOM 1739 C C . HIS A 1 217 ? -2.108 42.557 43.680 1.00 12.20 217 HIS A C 1
ATOM 1740 O O . HIS A 1 217 ? -0.916 42.367 43.926 1.00 11.50 217 HIS A O 1
ATOM 1747 N N . ILE A 1 218 ? -2.619 42.514 42.463 1.00 10.79 218 ILE A N 1
ATOM 1748 C CA . ILE A 1 218 ? -1.821 42.246 41.288 1.00 10.49 218 ILE A CA 1
ATOM 1749 C C . ILE A 1 218 ? -1.838 43.479 40.411 1.00 10.94 218 ILE A C 1
ATOM 1750 O O . ILE A 1 218 ? -2.904 44.016 40.099 1.00 10.44 218 ILE A O 1
ATOM 1755 N N . ASP A 1 219 ? -0.650 43.932 40.048 1.00 10.53 219 ASP A N 1
ATOM 1756 C CA . ASP A 1 219 ? -0.488 44.998 39.061 1.00 11.47 219 ASP A CA 1
ATOM 1757 C C . ASP A 1 219 ? 0.248 44.449 37.853 1.00 11.34 219 ASP A C 1
ATOM 1758 O O . ASP A 1 219 ? 1.283 43.809 37.974 1.00 11.85 219 ASP A O 1
ATOM 1763 N N . ILE A 1 220 ? -0.297 44.725 36.686 1.00 9.70 220 ILE A N 1
ATOM 1764 C CA . ILE A 1 220 ? 0.270 44.285 35.431 1.00 9.65 220 ILE A CA 1
ATOM 1765 C C . ILE A 1 220 ? 0.718 45.522 34.659 1.00 10.08 220 ILE A C 1
ATOM 1766 O O . ILE A 1 220 ? -0.106 46.384 34.319 1.00 9.38 220 ILE A O 1
ATOM 1771 N N . TYR A 1 221 ? 2.026 45.617 34.403 1.00 9.71 221 TYR A N 1
ATOM 1772 C CA . TYR A 1 221 ? 2.591 46.771 33.684 1.00 10.14 221 TYR A CA 1
ATOM 1773 C C . TYR A 1 221 ? 3.098 46.339 32.324 1.00 10.91 221 TYR A C 1
ATOM 1774 O O . TYR A 1 221 ? 4.171 45.776 32.215 1.00 11.08 221 TYR A O 1
ATOM 1783 N N . LEU A 1 222 ? 2.294 46.595 31.294 1.00 10.55 222 LEU A N 1
ATOM 1784 C CA . LEU A 1 222 ? 2.670 46.357 29.911 1.00 11.32 222 LEU A CA 1
ATOM 1785 C C . LEU A 1 222 ? 3.311 47.594 29.313 1.00 12.06 222 LEU A C 1
ATOM 1786 O O . LEU A 1 222 ? 2.950 48.721 29.644 1.00 11.10 222 LEU A O 1
ATOM 1791 N N . VAL A 1 223 ? 4.278 47.363 28.430 1.00 12.63 223 VAL A N 1
ATOM 1792 C CA . VAL A 1 223 ? 4.926 48.434 27.696 1.00 14.34 223 VAL A CA 1
ATOM 1793 C C . VAL A 1 223 ? 4.569 48.205 26.245 1.00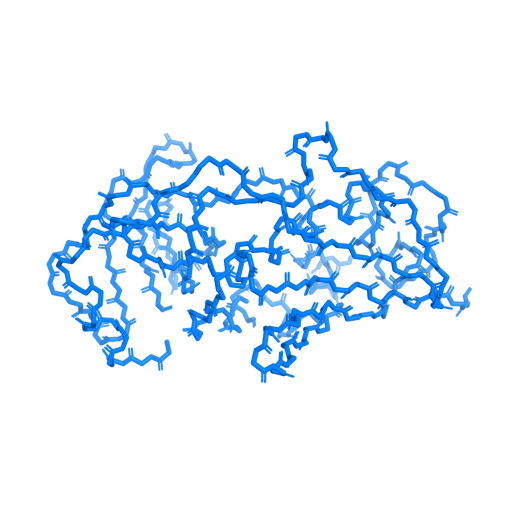 15.23 223 VAL A C 1
ATOM 1794 O O . VAL A 1 223 ? 4.884 47.151 25.694 1.00 15.18 223 VAL A O 1
ATOM 1798 N N . LYS A 1 224 ? 3.900 49.183 25.636 1.00 16.31 224 LYS A N 1
ATOM 1799 C CA . LYS A 1 224 ? 3.504 49.059 24.238 1.00 18.45 224 LYS A CA 1
ATOM 1800 C C . LYS A 1 224 ? 4.754 49.025 23.352 1.00 19.56 224 LYS A C 1
ATOM 1801 O O . LYS A 1 224 ? 5.663 49.844 23.508 1.00 19.14 224 LYS A O 1
ATOM 1807 N N . PHE A 1 225 ? 4.799 48.068 22.430 1.00 20.87 225 PHE A N 1
ATOM 1808 C CA . PHE A 1 225 ? 5.893 47.992 21.479 1.00 23.33 225 PHE A CA 1
ATOM 1809 C C . PHE A 1 225 ? 5.754 49.102 20.444 1.00 25.69 225 PHE A C 1
ATOM 1810 O O . PHE A 1 225 ? 4.687 49.295 19.859 1.00 25.46 225 PHE A O 1
ATOM 1818 N N . ASN A 1 226 ? 6.832 49.847 20.262 1.00 28.65 226 ASN A N 1
ATOM 1819 C CA . ASN A 1 226 ? 6.928 50.828 19.196 1.00 31.67 226 ASN A CA 1
ATOM 1820 C C . ASN A 1 226 ? 8.037 50.360 18.290 1.00 33.16 226 ASN A C 1
ATOM 1821 O O . ASN A 1 226 ? 9.089 49.963 18.786 1.00 33.65 226 ASN A O 1
ATOM 1826 N N . LYS A 1 227 ? 7.791 50.388 16.978 1.00 34.73 227 LYS A N 1
ATOM 1827 C CA . LYS A 1 227 ? 8.733 49.913 15.946 1.00 35.92 227 LYS A CA 1
ATOM 1828 C C . LYS A 1 227 ? 8.028 48.969 14.977 1.00 36.40 227 LYS A C 1
ATOM 1829 O O . LYS A 1 227 ? 6.989 49.307 14.406 1.00 37.00 227 LYS A O 1
#

Sequence (222 aa):
YESSVGVINLRNYSTYDPTEVKGKINEGPPFSGSLFYKNIPYGNSSIELKVENSVEKANFFSGKRVDIFTLEYSPPSNSNIKKNSYGGITLSDGNRIDKKNIPVNIFIDGVQQKYSYTDISTVSTDKKEVTIQELDVKSRYYLQKHFNIYGFGDVKDFGRSSRFQSGFEEGNIIFHLNSGERISYNFDTGHGDRESLKKYSDNKTAYSDQLHIDIYLVKFNK

B-factor: mean 18.89, std 8.49, range [7.18, 80.28]

Solvent-accessible surface area: 11548 Å² total

Secondary structure (DSSP, 8-state):
----HHHHHHH---S---EEEEEE--SSS-BTTBEEEEEEEETTEEEEEEE---HHHHHHHTTS-EEEEE-EE--SS--TTEEEE---EEE-TT-EEEEEEPPEEEEETTEE----SSSTTSSEEEESEEEHHHHHHHHHHHHHHHH-TTSSSS--TT-S-STTSSSEEEEEEEEEETTS-EEEE----TTSSS---GGGGG--EEETTSEEEEEEEEE---

Nearest PDB structures (foldseek):
  2ici-assembly1_A  TM=1.003E+00  e=1.687E-47  Streptococcus pyogenes
  3ea6-assembly1_A  TM=8.894E-01  e=1.150E-22  Staphylococcus aureus
  2ntt-assembly1_A  TM=8.923E-01  e=2.636E-22  Staphylococcus aureus subsp. aureus COL
  2g9h-assembly1_D  TM=8.763E-01  e=9.787E-21  Staphylococcus aureus
  1bxt-assembly1_B  TM=7.913E-01  e=1.725E-16  Streptococcus pyogenes

CATH classification: 3.10.20.120 (+1 more: 2.40.50.110)

InterPro domains:
  IPR006123 Staphylococcal/Streptococcal toxin, beta-grasp domain [PF02876] (137-254)
  IPR006126 Staphylococcal enterotoxin/Streptococcal pyrogenic exotoxin, conserved site [PS00277] (121-130)
  IPR006126 Staphylococcal enterotoxin/Streptococcal pyrogenic exotoxin, conserved site [PS00278] (162-185)
  IPR006173 Staphylococcal/Streptococcal toxin, OB-fold [PF01123] (43-126)
  IPR006177 Staphylococcal/streptococcal toxin, bacterial [PR00279] (119-131)
  IPR006177 Staphylococcal/streptococcal toxin, bacterial [PR00279] (162-178)
  IPR008992 Enterotoxin [SSF50203] (20-133)
  IPR013307 Superantigen, staphylococcal/streptococcal toxin, bacterial [PR01898] (86-112)
  IPR013307 Superantigen, staphylococcal/streptococcal toxin, bacterial [PR01898] (117-130)
  IPR013307 Superantigen, staphylococcal/streptococcal toxin, bacterial [PR01898] (162-175)
  IPR013307 Superantigen, staphylococcal/streptococcal toxin, bacterial [PR01898] (175-189)
  IPR013307 Superantigen, staphylococcal/streptococcal toxin, bacterial [PR01898] (237-253)
  IPR016091 Superantigen toxin, C-terminal [SSF54334] (134-257)